Protein AF-A0A844FJ93-F1 (afdb_monomer_lite)

Sequence (222 aa):
MNTDFDFGKSFADMVFISRASYLARGNAIEDAQGFVRETSAGKNRKNFILKNMKLKNPLIQKNLITFSRINLTISVYIFVIFIAVIVLYKFELFEFVKTIKELGIGAPIVALHQALFINNIIDLMANQKNLLVEKSKEGLYLPYKKHEINKSFMVLGVPILLIATLMVGILFQKPIWIIGIGLLFYSIILLISLSFEKKKDSDFFRTIIYFAIFGVSYLLIK

pLDDT: mean 73.06, std 17.19, range [37.72, 94.0]

Radius of gyration: 25.19 Å; chains: 1; bounding box: 71×38×82 Å

Structure (mmCIF, N/CA/C/O backbone):
data_AF-A0A844FJ93-F1
#
_entry.id   AF-A0A844FJ93-F1
#
loop_
_atom_site.group_PDB
_atom_site.id
_atom_site.type_symbol
_atom_site.label_atom_id
_atom_site.label_alt_id
_atom_site.label_comp_id
_atom_site.label_asym_id
_atom_site.label_entity_id
_atom_site.label_seq_id
_atom_site.pdbx_PDB_ins_code
_atom_site.Cartn_x
_atom_site.Cartn_y
_atom_site.Cartn_z
_atom_site.occupancy
_atom_site.B_iso_or_equiv
_atom_site.auth_seq_id
_atom_site.auth_comp_id
_atom_site.auth_asym_id
_atom_site.auth_atom_id
_atom_site.pdbx_PDB_model_num
ATOM 1 N N . MET A 1 1 ? 50.646 -8.165 -57.159 1.00 40.94 1 MET A N 1
ATOM 2 C CA . MET A 1 1 ? 49.863 -8.133 -55.905 1.00 40.94 1 MET A CA 1
ATOM 3 C C . MET A 1 1 ? 49.026 -9.394 -55.879 1.00 40.94 1 MET A C 1
ATOM 5 O O . MET A 1 1 ? 48.107 -9.496 -56.677 1.00 40.94 1 MET A O 1
ATOM 9 N N . ASN A 1 2 ? 49.416 -10.379 -55.068 1.00 39.38 2 ASN A N 1
ATOM 10 C CA . ASN A 1 2 ? 48.673 -11.628 -54.922 1.00 39.38 2 ASN A CA 1
ATOM 11 C C . ASN A 1 2 ? 47.623 -11.407 -53.830 1.00 39.38 2 ASN A C 1
ATOM 13 O O . ASN A 1 2 ? 47.971 -11.238 -52.664 1.00 39.38 2 ASN A O 1
ATOM 17 N N . THR A 1 3 ? 46.353 -11.307 -54.207 1.00 51.78 3 THR A N 1
ATOM 18 C CA . THR A 1 3 ? 45.233 -11.365 -53.264 1.00 51.78 3 THR A CA 1
ATOM 19 C C . THR A 1 3 ? 44.895 -12.831 -53.043 1.00 51.78 3 THR A C 1
ATOM 21 O O . THR A 1 3 ? 44.046 -13.378 -53.744 1.00 51.78 3 THR A O 1
ATOM 24 N N . ASP A 1 4 ? 45.587 -13.468 -52.099 1.00 53.66 4 ASP A N 1
ATOM 25 C CA . ASP A 1 4 ? 45.216 -14.797 -51.613 1.00 53.66 4 ASP A CA 1
ATOM 26 C C . ASP A 1 4 ? 43.899 -14.670 -50.841 1.00 53.66 4 ASP A C 1
ATOM 28 O O . ASP A 1 4 ? 43.850 -14.231 -49.690 1.00 53.66 4 ASP A O 1
ATOM 32 N N . PHE A 1 5 ? 42.798 -14.971 -51.527 1.00 53.22 5 PHE A N 1
ATOM 33 C CA . PHE A 1 5 ? 41.467 -14.970 -50.940 1.00 53.22 5 PHE A CA 1
ATOM 34 C C . PHE A 1 5 ? 41.245 -16.301 -50.221 1.00 53.22 5 PHE A C 1
ATOM 36 O O . PHE A 1 5 ? 41.095 -17.349 -50.849 1.00 53.22 5 PHE A O 1
ATOM 43 N N . ASP A 1 6 ? 41.241 -16.263 -48.891 1.00 61.03 6 ASP A N 1
ATOM 44 C CA . ASP A 1 6 ? 40.995 -17.442 -48.063 1.00 61.03 6 ASP A CA 1
ATOM 45 C C . ASP A 1 6 ? 39.496 -17.785 -48.059 1.00 61.03 6 ASP A C 1
ATOM 47 O O . ASP A 1 6 ? 38.695 -17.278 -47.264 1.00 61.03 6 ASP A O 1
ATOM 51 N N . PHE A 1 7 ? 39.113 -18.659 -48.992 1.00 59.41 7 PHE A N 1
ATOM 52 C CA . PHE A 1 7 ? 37.751 -19.169 -49.135 1.00 59.41 7 PHE A CA 1
ATOM 53 C C . PHE A 1 7 ? 37.249 -19.894 -47.881 1.00 59.41 7 PHE A C 1
ATOM 55 O O . PHE A 1 7 ? 36.052 -19.845 -47.598 1.00 59.41 7 PHE A O 1
ATOM 62 N N . GLY A 1 8 ? 38.137 -20.528 -47.106 1.00 64.50 8 GLY A N 1
ATOM 63 C CA . GLY A 1 8 ? 37.763 -21.218 -45.872 1.00 64.50 8 GLY A CA 1
ATOM 64 C C . GLY A 1 8 ? 37.309 -20.231 -44.802 1.00 64.50 8 GLY A C 1
ATOM 65 O O . GLY A 1 8 ? 36.251 -20.406 -44.192 1.00 64.50 8 GLY A O 1
ATOM 66 N N . LYS A 1 9 ? 38.061 -19.138 -44.642 1.00 59.19 9 LYS A N 1
ATOM 67 C CA . LYS A 1 9 ? 37.712 -18.049 -43.725 1.00 59.19 9 LYS A CA 1
ATOM 68 C C . LYS A 1 9 ? 36.433 -17.324 -44.155 1.00 59.19 9 LYS A C 1
ATOM 70 O O . LYS A 1 9 ? 35.540 -17.119 -43.338 1.00 59.19 9 LYS A O 1
ATOM 75 N N . SER A 1 10 ? 36.296 -17.021 -45.448 1.00 55.34 10 SER A N 1
ATOM 76 C CA . SER A 1 10 ? 35.101 -16.357 -45.989 1.00 55.34 10 SER A CA 1
ATOM 77 C C . SER A 1 10 ? 33.827 -17.200 -45.828 1.00 55.34 10 SER A C 1
ATOM 79 O O . SER A 1 10 ? 32.767 -16.670 -45.487 1.00 55.34 10 SER A O 1
ATOM 81 N N . PHE A 1 11 ? 33.922 -18.521 -46.008 1.00 58.53 11 PHE A N 1
ATOM 82 C CA . PHE A 1 11 ? 32.793 -19.430 -45.814 1.00 58.53 11 PHE A CA 1
ATOM 83 C C . PHE A 1 11 ? 32.396 -19.554 -44.336 1.00 58.53 11 PHE A C 1
ATOM 85 O O . PHE A 1 11 ? 31.208 -19.514 -44.013 1.00 58.53 11 PHE A O 1
ATOM 92 N N . ALA A 1 12 ? 33.371 -19.644 -43.427 1.00 56.78 12 ALA A N 1
ATOM 93 C CA . ALA A 1 12 ? 33.112 -19.682 -41.988 1.00 56.78 12 ALA A CA 1
ATOM 94 C C . ALA A 1 12 ? 32.410 -18.404 -41.495 1.00 56.78 12 ALA A C 1
ATOM 96 O O . ALA A 1 12 ? 31.419 -18.492 -40.764 1.00 56.78 12 ALA A O 1
ATOM 97 N N . ASP A 1 13 ? 32.854 -17.233 -41.961 1.00 54.12 13 ASP A N 1
ATOM 98 C CA . ASP A 1 13 ? 32.238 -15.945 -41.633 1.00 54.12 13 ASP A CA 1
ATOM 99 C C . ASP A 1 13 ? 30.807 -15.846 -42.187 1.00 54.12 13 ASP A C 1
ATOM 101 O O . ASP A 1 13 ? 29.890 -15.410 -41.487 1.00 54.12 13 ASP A O 1
ATOM 105 N N . MET A 1 14 ? 30.566 -16.332 -43.409 1.00 57.00 14 MET A N 1
ATOM 106 C CA . MET A 1 14 ? 29.226 -16.365 -44.003 1.00 57.00 14 MET A CA 1
ATOM 107 C C . MET A 1 14 ? 28.270 -17.288 -43.228 1.00 57.00 14 MET A C 1
ATOM 109 O O . MET A 1 14 ? 27.118 -16.923 -42.978 1.00 57.00 14 MET A O 1
ATOM 113 N N . VAL A 1 15 ? 28.737 -18.465 -42.800 1.00 57.78 15 VAL A N 1
ATOM 114 C CA . VAL A 1 15 ? 27.952 -19.406 -41.983 1.00 57.78 15 VAL A CA 1
ATOM 115 C C . VAL A 1 15 ? 27.668 -18.827 -40.597 1.00 57.78 15 VAL A C 1
ATOM 117 O O . VAL A 1 15 ? 26.552 -18.977 -40.089 1.00 57.78 15 VAL A O 1
ATOM 120 N N . PHE A 1 16 ? 28.633 -18.127 -39.997 1.00 55.09 16 PHE A N 1
ATOM 121 C CA . PHE A 1 16 ? 28.449 -17.443 -38.721 1.00 55.09 16 PHE A CA 1
ATOM 122 C C . PHE A 1 16 ? 27.406 -16.322 -38.826 1.00 55.09 16 PHE A C 1
ATOM 124 O O . PHE A 1 16 ? 26.463 -16.293 -38.036 1.00 55.09 16 PHE A O 1
ATOM 131 N N . ILE A 1 17 ? 27.505 -15.459 -39.843 1.00 53.22 17 ILE A N 1
ATOM 132 C CA . ILE A 1 17 ? 26.538 -14.381 -40.105 1.00 53.22 17 ILE A CA 1
ATOM 133 C C . ILE A 1 17 ? 25.143 -14.954 -40.383 1.00 53.22 17 ILE A C 1
ATOM 135 O O . ILE A 1 17 ? 24.147 -14.430 -39.880 1.00 53.22 17 ILE A O 1
ATOM 139 N N . SER A 1 18 ? 25.055 -16.050 -41.139 1.00 48.00 18 SER A N 1
ATOM 140 C CA . SER A 1 18 ? 23.799 -16.752 -41.421 1.00 48.00 18 SER A CA 1
ATOM 141 C C . SER A 1 18 ? 23.159 -17.314 -40.147 1.00 48.00 18 SER A C 1
ATOM 143 O O . SER A 1 18 ? 21.985 -17.050 -39.885 1.00 48.00 18 SER A O 1
ATOM 145 N N . ARG A 1 19 ? 23.931 -18.000 -39.291 1.00 48.91 19 ARG A N 1
ATOM 146 C CA . ARG A 1 19 ? 23.446 -18.505 -37.993 1.00 48.91 19 ARG A CA 1
ATOM 147 C C . ARG A 1 19 ? 23.050 -17.381 -37.043 1.00 48.91 19 ARG A C 1
ATOM 149 O O . ARG A 1 19 ? 21.991 -17.472 -36.431 1.00 48.91 19 ARG A O 1
ATOM 156 N N . ALA A 1 20 ? 23.844 -16.318 -36.949 1.00 48.12 20 ALA A N 1
ATOM 157 C CA . ALA 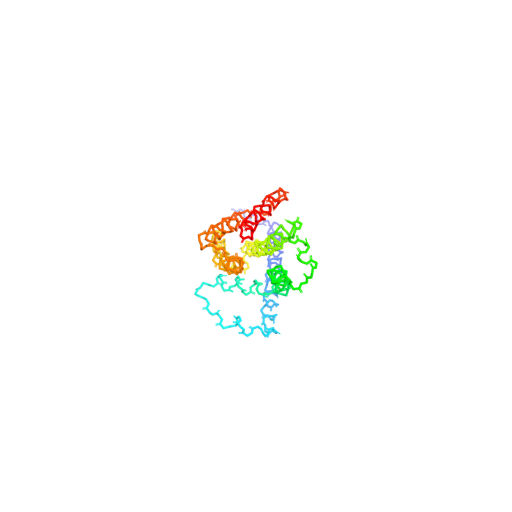A 1 20 ? 23.529 -15.152 -36.130 1.00 48.12 20 ALA A CA 1
ATOM 158 C C . ALA A 1 20 ? 22.244 -14.461 -36.615 1.00 48.12 20 ALA A C 1
ATOM 160 O O . ALA A 1 20 ? 21.390 -14.112 -35.807 1.00 48.12 20 ALA A O 1
ATOM 161 N N . SER A 1 21 ? 22.054 -14.349 -37.933 1.00 48.25 21 SER A N 1
ATOM 162 C CA . SER A 1 21 ? 20.836 -13.797 -38.540 1.00 48.25 21 SER A CA 1
ATOM 163 C C . SER A 1 21 ? 19.619 -14.702 -38.342 1.00 48.25 21 SER A C 1
ATOM 165 O O . SER A 1 21 ? 18.511 -1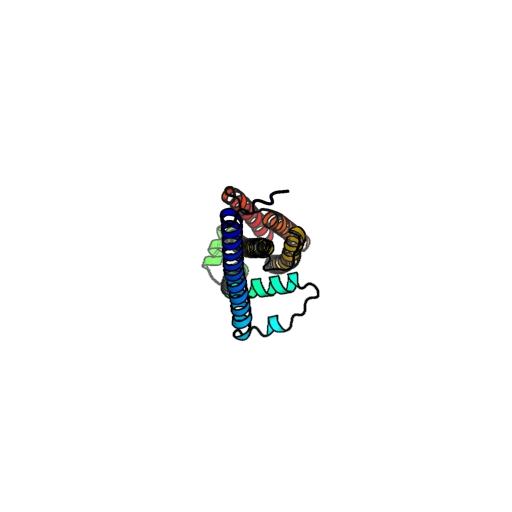4.206 -38.156 1.00 48.25 21 SER A O 1
ATOM 167 N N . TYR A 1 22 ? 19.804 -16.023 -38.377 1.00 51.56 22 TYR A N 1
ATOM 168 C CA . TYR A 1 22 ? 18.745 -17.006 -38.148 1.00 51.56 22 TYR A CA 1
ATOM 169 C C . TYR A 1 22 ? 18.308 -17.039 -36.678 1.00 51.56 22 TYR A C 1
ATOM 171 O O . TYR A 1 22 ? 17.113 -17.045 -36.401 1.00 51.56 22 TYR A O 1
ATOM 179 N N . LEU A 1 23 ? 19.255 -16.968 -35.737 1.00 47.06 23 LEU A N 1
ATOM 180 C CA . LEU A 1 23 ? 18.989 -16.834 -34.300 1.00 47.06 23 LEU A CA 1
ATOM 181 C C . LEU A 1 23 ? 18.346 -15.480 -33.962 1.00 47.06 23 LEU A C 1
ATOM 183 O O . LEU A 1 23 ? 17.376 -15.433 -33.211 1.00 47.06 23 LEU A O 1
ATOM 187 N N . ALA A 1 24 ? 18.812 -14.388 -34.577 1.00 51.66 24 ALA A N 1
ATOM 188 C CA . ALA A 1 24 ? 18.203 -13.067 -34.427 1.00 51.66 24 ALA A CA 1
ATOM 189 C C . ALA A 1 24 ? 16.776 -13.016 -34.998 1.00 51.66 24 ALA A C 1
ATOM 191 O O . ALA A 1 24 ? 15.907 -12.378 -34.412 1.00 51.66 24 ALA A O 1
ATOM 192 N N . ARG A 1 25 ? 16.504 -13.720 -36.109 1.00 51.69 25 ARG A N 1
ATOM 193 C CA . ARG A 1 25 ? 15.142 -13.894 -36.642 1.00 51.69 25 ARG A CA 1
ATOM 194 C C . ARG A 1 25 ? 14.291 -14.800 -35.762 1.00 51.69 25 ARG A C 1
ATOM 196 O O . ARG A 1 25 ? 13.120 -14.498 -35.614 1.00 51.69 25 ARG A O 1
ATOM 203 N N . GLY A 1 26 ? 14.846 -15.863 -35.182 1.00 52.38 26 GLY A N 1
ATOM 204 C CA . GLY A 1 26 ? 14.150 -16.725 -34.222 1.00 52.38 26 GLY A CA 1
ATOM 205 C C . GLY A 1 26 ? 13.639 -15.926 -33.026 1.00 52.38 26 GLY A C 1
ATOM 206 O O . GLY A 1 26 ? 12.440 -15.933 -32.770 1.00 52.38 26 GLY A O 1
ATOM 207 N N . ASN A 1 27 ? 14.515 -15.129 -32.407 1.00 50.53 27 ASN A N 1
ATOM 208 C CA . ASN A 1 27 ? 14.153 -14.248 -31.295 1.00 50.53 27 ASN A CA 1
ATOM 209 C C . ASN A 1 27 ? 13.193 -13.134 -31.734 1.00 50.53 27 ASN A C 1
ATOM 211 O O . ASN A 1 27 ? 12.186 -12.909 -31.081 1.00 50.53 27 ASN A O 1
ATOM 215 N N . ALA A 1 28 ? 13.421 -12.488 -32.884 1.00 51.22 28 ALA A N 1
ATOM 216 C CA . ALA A 1 28 ? 12.519 -11.447 -33.385 1.00 51.22 28 ALA A CA 1
ATOM 217 C C . ALA A 1 28 ? 11.133 -11.990 -33.786 1.00 51.22 28 ALA A C 1
ATOM 219 O O . ALA A 1 28 ? 10.137 -11.277 -33.682 1.00 51.22 28 ALA A O 1
ATOM 220 N N . ILE A 1 29 ? 11.049 -13.242 -34.250 1.00 50.47 29 ILE A N 1
ATOM 221 C CA . ILE A 1 29 ? 9.791 -13.928 -34.563 1.00 50.47 29 ILE A CA 1
ATOM 222 C C . ILE A 1 29 ? 9.115 -14.406 -33.278 1.00 50.47 29 ILE A C 1
ATOM 224 O O . ILE A 1 29 ? 7.900 -14.279 -33.191 1.00 50.47 29 ILE A O 1
ATOM 228 N N . GLU A 1 30 ? 9.845 -14.900 -32.277 1.00 50.12 30 GLU A N 1
ATOM 229 C CA . GLU A 1 30 ? 9.292 -15.209 -30.950 1.00 50.12 30 GLU A CA 1
ATOM 230 C C . GLU A 1 30 ? 8.782 -13.953 -30.241 1.00 50.12 30 GLU A C 1
ATOM 232 O O . GLU A 1 30 ? 7.673 -13.971 -29.711 1.00 50.12 30 GLU A O 1
ATOM 237 N N . ASP A 1 31 ? 9.506 -12.839 -30.326 1.00 42.38 31 ASP A N 1
ATOM 238 C CA . ASP A 1 31 ? 9.103 -11.538 -29.794 1.00 42.38 31 ASP A CA 1
ATOM 239 C C . ASP A 1 31 ? 7.906 -10.966 -30.561 1.00 42.38 31 ASP A C 1
ATOM 241 O O . ASP A 1 31 ? 6.950 -10.477 -29.956 1.00 42.38 31 ASP A O 1
ATOM 245 N N . ALA A 1 32 ? 7.883 -11.085 -31.894 1.00 41.38 32 ALA A N 1
ATOM 246 C CA . ALA A 1 32 ? 6.736 -10.691 -32.710 1.00 41.38 32 ALA A CA 1
ATOM 247 C C . ALA A 1 32 ? 5.519 -11.597 -32.464 1.00 41.38 32 ALA A C 1
ATOM 249 O O . ALA A 1 32 ? 4.392 -11.109 -32.404 1.00 41.38 32 ALA A O 1
ATOM 250 N N . GLN A 1 33 ? 5.713 -12.902 -32.270 1.00 42.09 33 GLN A N 1
ATOM 251 C CA . GLN A 1 33 ? 4.653 -13.834 -31.887 1.00 42.09 33 GLN A CA 1
ATOM 252 C C . GLN A 1 33 ? 4.179 -13.576 -30.457 1.00 42.09 33 GLN A C 1
ATOM 254 O O . GLN A 1 33 ? 2.979 -13.658 -30.203 1.00 42.09 33 GLN A O 1
ATOM 259 N N . GLY A 1 34 ? 5.072 -13.203 -29.541 1.00 40.97 34 GLY A N 1
ATOM 260 C CA . GLY A 1 34 ? 4.764 -12.735 -28.193 1.00 40.97 34 GLY A CA 1
ATOM 261 C C . GLY A 1 34 ? 3.928 -11.459 -28.227 1.00 40.97 34 GLY A C 1
ATOM 262 O O . GLY A 1 34 ? 2.883 -11.390 -27.584 1.00 40.97 34 GLY A O 1
ATOM 263 N N . PHE A 1 35 ? 4.297 -10.502 -29.078 1.00 37.72 35 PHE A N 1
ATOM 264 C CA . PHE A 1 35 ? 3.555 -9.265 -29.303 1.00 37.72 35 PHE A CA 1
ATOM 265 C C . PHE A 1 35 ? 2.184 -9.530 -29.938 1.00 37.72 35 PHE A C 1
ATOM 267 O O . PHE A 1 35 ? 1.171 -9.016 -29.466 1.00 37.72 35 PHE A O 1
ATOM 274 N N . VAL A 1 36 ? 2.094 -10.388 -30.957 1.00 41.88 36 VAL A N 1
ATOM 275 C CA . VAL A 1 36 ? 0.822 -10.783 -31.588 1.00 41.88 36 VAL A CA 1
ATOM 276 C C . VAL A 1 36 ? -0.055 -11.575 -30.616 1.00 41.88 36 VAL A C 1
ATOM 278 O O . VAL A 1 36 ? -1.268 -11.357 -30.598 1.00 41.88 36 VAL A O 1
ATOM 281 N N . ARG A 1 37 ? 0.518 -12.424 -29.752 1.00 43.97 37 ARG A N 1
ATOM 282 C CA . ARG A 1 37 ? -0.193 -13.126 -28.667 1.00 43.97 37 ARG A CA 1
ATOM 283 C C . ARG A 1 37 ? -0.682 -12.157 -27.589 1.00 43.97 37 ARG A C 1
ATOM 285 O O . ARG A 1 37 ? -1.847 -12.246 -27.212 1.00 43.97 37 ARG A O 1
ATOM 292 N N . GLU A 1 38 ? 0.127 -11.189 -27.152 1.00 42.09 38 GLU A N 1
ATOM 293 C CA . GLU A 1 38 ? -0.278 -10.138 -26.201 1.00 42.09 38 GLU A CA 1
ATOM 294 C C . GLU A 1 38 ? -1.373 -9.225 -26.789 1.00 42.09 38 GLU A C 1
ATOM 296 O O . GLU A 1 38 ? -2.328 -8.857 -26.095 1.00 42.09 38 GLU A O 1
ATOM 301 N N . THR A 1 39 ? -1.286 -8.898 -28.082 1.00 40.41 39 THR A N 1
ATOM 302 C CA . THR A 1 39 ? -2.263 -8.047 -28.784 1.00 40.41 39 THR A CA 1
ATOM 303 C C . THR A 1 39 ? -3.564 -8.806 -29.079 1.00 40.41 39 THR A C 1
ATOM 305 O O . THR A 1 39 ? -4.656 -8.249 -28.943 1.00 40.41 39 THR A O 1
ATOM 308 N N . SER A 1 40 ? -3.479 -10.100 -29.401 1.00 38.91 40 SER A N 1
ATOM 309 C CA . SER A 1 40 ? -4.638 -10.980 -29.624 1.00 38.91 40 SER A CA 1
ATOM 310 C C . SER A 1 40 ? -5.339 -11.359 -28.317 1.00 38.91 40 SER A C 1
ATOM 312 O O . SER A 1 40 ? -6.569 -11.358 -28.262 1.00 38.91 40 SER A O 1
ATOM 314 N N . ALA A 1 41 ? -4.596 -11.554 -27.222 1.00 38.72 41 ALA A N 1
ATOM 315 C CA . ALA A 1 41 ? -5.158 -11.680 -25.874 1.00 38.72 41 ALA A CA 1
ATOM 316 C C . ALA A 1 41 ? -5.895 -10.399 -25.426 1.00 38.72 41 ALA A C 1
ATOM 318 O O . ALA A 1 41 ? -6.835 -10.464 -24.631 1.00 38.72 41 ALA A O 1
ATOM 319 N N . GLY A 1 42 ? -5.526 -9.238 -25.982 1.00 42.50 42 GLY A N 1
ATOM 320 C CA . GLY A 1 42 ? -6.221 -7.963 -25.788 1.00 42.50 42 GLY A CA 1
ATOM 321 C C . GLY A 1 42 ? -7.592 -7.860 -26.473 1.00 42.50 42 GLY A C 1
ATOM 322 O O . GLY A 1 42 ? -8.430 -7.085 -26.013 1.00 42.50 42 GLY A O 1
ATOM 323 N N . LYS A 1 43 ? -7.868 -8.644 -27.526 1.00 44.16 43 LYS A N 1
ATOM 324 C CA . LYS A 1 43 ? -9.168 -8.620 -28.229 1.00 44.16 43 LYS A CA 1
ATOM 325 C C . LYS A 1 43 ? -10.283 -9.357 -27.480 1.00 44.16 43 LYS A C 1
ATOM 327 O O . LYS A 1 43 ? -11.449 -9.060 -27.718 1.00 44.16 43 LYS A O 1
ATOM 332 N N . ASN A 1 44 ? -9.945 -10.262 -26.557 1.00 40.56 44 ASN A N 1
ATOM 333 C CA . ASN A 1 44 ? -10.908 -11.216 -25.994 1.00 40.56 44 ASN A CA 1
ATOM 334 C C . ASN A 1 44 ? -11.381 -10.920 -24.553 1.00 40.56 44 ASN A C 1
ATOM 336 O O . ASN A 1 44 ? -12.165 -11.688 -24.004 1.00 40.56 44 ASN A O 1
ATOM 340 N N . ARG A 1 45 ? -10.940 -9.826 -23.904 1.00 46.94 45 ARG A N 1
ATOM 341 C CA . ARG A 1 45 ? -11.334 -9.515 -22.511 1.00 46.94 45 ARG A CA 1
ATOM 342 C C . ARG A 1 45 ? -11.959 -8.125 -22.372 1.00 46.94 45 ARG A C 1
ATOM 344 O O . ARG A 1 45 ? -11.289 -7.097 -22.439 1.00 46.94 45 ARG A O 1
ATOM 351 N N . LYS A 1 46 ? -13.280 -8.131 -22.171 1.00 42.00 46 LYS A N 1
ATOM 352 C CA . LYS A 1 46 ? -14.211 -6.995 -22.056 1.00 42.00 46 LYS A CA 1
ATOM 353 C C . LYS A 1 46 ? -13.998 -6.121 -20.796 1.00 42.00 46 LYS A C 1
ATOM 355 O O . LYS A 1 46 ? -14.937 -5.925 -20.036 1.00 42.00 46 LYS A O 1
ATOM 360 N N . ASN A 1 47 ? -12.821 -5.534 -20.563 1.00 47.22 47 ASN A N 1
ATOM 361 C CA . ASN A 1 47 ? -12.710 -4.442 -19.576 1.00 47.22 47 ASN A CA 1
ATOM 362 C C . ASN A 1 47 ? -13.084 -3.103 -20.232 1.00 47.22 47 ASN A C 1
ATOM 364 O O . ASN A 1 47 ? -12.228 -2.353 -20.700 1.00 47.22 47 ASN A O 1
ATOM 368 N N . PHE A 1 48 ? -14.390 -2.818 -20.275 1.00 45.94 48 PHE A N 1
ATOM 369 C CA . PHE A 1 48 ? -14.973 -1.617 -20.893 1.00 45.94 48 PHE A CA 1
ATOM 370 C C . PHE A 1 48 ? -14.418 -0.307 -20.297 1.00 45.94 48 PHE A C 1
ATOM 372 O O . PHE A 1 48 ? -14.189 0.656 -21.023 1.00 45.94 48 PHE A O 1
ATOM 379 N N . ILE A 1 49 ? -14.110 -0.301 -18.995 1.00 50.00 49 ILE A N 1
ATOM 380 C CA . ILE A 1 49 ? -13.648 0.883 -18.251 1.00 50.00 49 ILE A CA 1
ATOM 381 C C . ILE A 1 49 ? -12.243 1.336 -18.694 1.00 50.00 49 ILE A C 1
ATOM 383 O O . ILE A 1 49 ? -11.996 2.527 -18.863 1.00 50.00 49 ILE A O 1
ATOM 387 N N . LEU A 1 50 ? -11.320 0.400 -18.946 1.00 48.84 50 LEU A N 1
ATOM 388 C CA . LEU A 1 50 ? -9.938 0.728 -19.331 1.00 48.84 50 LEU A CA 1
ATOM 389 C C . LEU A 1 50 ? -9.773 1.052 -20.817 1.00 48.84 50 LEU A C 1
ATOM 391 O O . LEU A 1 50 ? -8.821 1.738 -21.184 1.00 48.84 50 LEU A O 1
ATOM 395 N N . LYS A 1 51 ? -10.692 0.592 -21.675 1.00 48.22 51 LYS A N 1
ATOM 396 C CA . LYS A 1 51 ? -10.633 0.842 -23.124 1.00 48.22 51 LYS A CA 1
ATOM 397 C C . LYS A 1 51 ? -10.825 2.328 -23.472 1.00 48.22 51 LYS A C 1
ATOM 399 O O . LYS A 1 51 ? -10.340 2.770 -24.510 1.00 48.22 51 LYS A O 1
ATOM 404 N N . ASN A 1 52 ? -11.468 3.095 -22.586 1.00 48.66 52 ASN A N 1
ATOM 405 C CA . ASN A 1 52 ? -11.843 4.493 -22.826 1.00 48.66 52 ASN A CA 1
ATOM 406 C C . ASN A 1 52 ? -10.948 5.527 -22.114 1.00 48.66 52 ASN A C 1
ATOM 408 O O . ASN A 1 52 ? -11.054 6.717 -22.406 1.00 48.66 52 ASN A O 1
ATOM 412 N N . MET A 1 53 ? -10.042 5.119 -21.217 1.00 52.34 53 MET A N 1
ATOM 413 C CA . MET A 1 53 ? -9.124 6.058 -20.558 1.00 52.34 53 MET A CA 1
ATOM 414 C C . MET A 1 53 ? -7.955 6.414 -21.486 1.00 52.34 53 MET A C 1
ATOM 416 O O . MET A 1 53 ? -6.957 5.695 -21.546 1.00 52.34 53 MET A O 1
ATOM 420 N N . LYS A 1 54 ? -8.061 7.536 -22.207 1.00 54.47 54 LYS A N 1
ATOM 421 C CA . LYS A 1 54 ? -6.939 8.151 -22.937 1.00 54.47 54 LYS A CA 1
ATOM 422 C C . LYS A 1 54 ? -6.167 9.081 -21.998 1.00 54.47 54 LYS A C 1
ATOM 424 O O . LYS A 1 54 ? -6.522 10.245 -21.838 1.00 54.47 54 LYS A O 1
ATOM 429 N N . LEU A 1 55 ? -5.119 8.569 -21.358 1.00 56.75 55 LEU A N 1
ATOM 430 C CA . LEU A 1 55 ? -4.203 9.400 -20.572 1.00 56.75 55 LEU A CA 1
ATOM 431 C C . LEU A 1 55 ? -3.175 10.061 -21.498 1.00 56.75 55 LEU A C 1
ATOM 433 O O . LEU A 1 55 ? -2.657 9.417 -22.405 1.00 56.75 55 LEU A O 1
ATOM 437 N N . LYS A 1 56 ? -2.838 11.335 -21.240 1.00 58.38 56 LYS A N 1
ATOM 438 C CA . LYS A 1 56 ? -1.817 12.074 -22.014 1.00 58.38 56 LYS A CA 1
ATOM 439 C C . LYS A 1 56 ? -0.436 11.408 -21.973 1.00 58.38 56 LYS A C 1
ATOM 441 O O . LYS A 1 56 ? 0.347 11.592 -22.896 1.00 58.38 56 LYS A O 1
ATOM 446 N N . ASN A 1 57 ? -0.130 10.660 -20.910 1.00 61.81 57 ASN A N 1
ATOM 447 C CA . ASN A 1 57 ? 1.128 9.935 -20.787 1.00 61.81 57 ASN A CA 1
ATOM 448 C C . ASN A 1 57 ? 0.922 8.445 -21.140 1.00 61.81 57 ASN A C 1
ATOM 450 O O . ASN A 1 57 ? 0.290 7.723 -20.356 1.00 61.81 57 ASN A O 1
ATOM 454 N N . PRO A 1 58 ? 1.470 7.967 -22.274 1.00 63.50 58 PRO A N 1
ATOM 455 C CA . PRO A 1 58 ? 1.295 6.587 -22.726 1.00 63.50 58 PRO A CA 1
ATOM 456 C C . PRO A 1 58 ? 1.916 5.567 -21.764 1.00 63.50 58 PRO A C 1
ATOM 458 O O . PRO A 1 58 ? 1.426 4.442 -21.665 1.00 63.50 58 PRO A O 1
ATOM 461 N N . LEU A 1 59 ? 2.940 5.956 -20.997 1.00 64.25 59 LEU A N 1
ATOM 462 C CA . LEU A 1 59 ? 3.558 5.0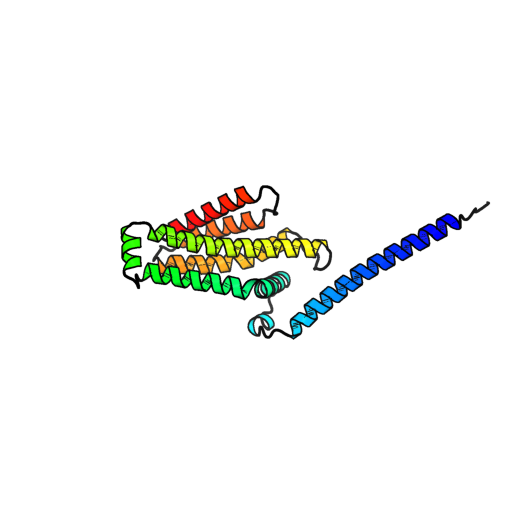90 -19.998 1.00 64.25 59 LEU A CA 1
ATOM 463 C C . LEU A 1 59 ? 2.628 4.874 -18.798 1.00 64.25 59 LEU A C 1
ATOM 465 O O . LEU A 1 59 ? 2.430 3.741 -18.373 1.00 64.25 59 LEU A O 1
ATOM 469 N N . ILE A 1 60 ? 1.961 5.930 -18.320 1.00 62.44 60 ILE A N 1
ATOM 470 C CA . ILE A 1 60 ? 0.958 5.818 -17.246 1.00 62.44 60 ILE A CA 1
ATOM 471 C C . ILE A 1 60 ? -0.221 4.956 -17.714 1.00 62.44 60 ILE A C 1
ATOM 473 O O . ILE A 1 60 ? -0.675 4.083 -16.978 1.00 62.44 60 ILE A O 1
ATOM 477 N N . GLN A 1 61 ? -0.687 5.153 -18.952 1.00 61.69 61 GLN A N 1
ATOM 478 C CA . GLN A 1 61 ? -1.768 4.353 -19.531 1.00 61.69 61 GLN A CA 1
ATOM 479 C C . GLN A 1 61 ? -1.398 2.867 -19.611 1.00 61.69 61 GLN A C 1
ATOM 481 O O . GLN A 1 61 ? -2.177 2.005 -19.203 1.00 61.69 61 GLN A O 1
ATOM 486 N N . LYS A 1 62 ? -0.188 2.555 -20.090 1.00 65.12 62 LYS A N 1
ATOM 487 C CA . LYS A 1 62 ? 0.308 1.178 -20.186 1.00 65.12 62 LYS A CA 1
ATOM 488 C C . LYS A 1 62 ? 0.491 0.548 -18.805 1.00 65.12 62 LYS A C 1
ATOM 490 O O . LYS A 1 62 ? 0.116 -0.610 -18.619 1.00 65.12 62 LYS A O 1
ATOM 495 N N . ASN A 1 63 ? 0.971 1.313 -17.828 1.00 66.50 63 ASN A N 1
ATOM 496 C CA . ASN A 1 63 ? 1.130 0.859 -16.448 1.00 66.50 63 ASN A CA 1
ATOM 497 C C . ASN A 1 63 ? -0.226 0.549 -15.807 1.00 66.50 63 ASN A C 1
ATOM 499 O O . ASN A 1 63 ? -0.379 -0.511 -15.212 1.00 66.50 63 ASN A O 1
ATOM 503 N N . LEU A 1 64 ? -1.233 1.404 -16.009 1.00 64.31 64 LEU A N 1
ATOM 504 C CA . LEU A 1 64 ? -2.601 1.190 -15.529 1.00 64.31 64 LEU A CA 1
ATOM 505 C C . LEU A 1 64 ? -3.230 -0.080 -16.130 1.00 64.31 64 LEU A C 1
ATOM 507 O O . LEU A 1 64 ? -3.833 -0.887 -15.422 1.00 64.31 64 LEU A O 1
ATOM 511 N N . ILE A 1 65 ? -3.054 -0.286 -17.439 1.00 64.44 65 ILE A N 1
ATOM 512 C CA . ILE A 1 65 ? -3.561 -1.470 -18.142 1.00 64.44 65 ILE A CA 1
ATOM 513 C C . ILE A 1 65 ? -2.861 -2.739 -17.654 1.00 64.44 65 ILE A C 1
ATOM 515 O O . ILE A 1 65 ? -3.524 -3.742 -17.398 1.00 64.44 65 ILE A O 1
ATOM 519 N N . THR A 1 66 ? -1.540 -2.703 -17.498 1.00 62.03 66 THR A N 1
ATOM 520 C CA . THR A 1 66 ? -0.762 -3.853 -17.014 1.00 62.03 66 THR A CA 1
ATOM 521 C C . THR A 1 66 ? -1.118 -4.183 -15.561 1.00 62.03 66 THR A C 1
ATOM 523 O O . THR A 1 66 ? -1.365 -5.344 -15.236 1.00 62.03 66 THR A O 1
ATOM 526 N N . PHE A 1 67 ? -1.274 -3.160 -14.716 1.00 62.97 67 PHE A N 1
ATOM 527 C CA . PHE A 1 67 ? -1.719 -3.290 -13.328 1.00 62.97 67 PHE A CA 1
ATOM 528 C C . PHE A 1 67 ? -3.098 -3.956 -13.229 1.00 62.97 67 PHE A C 1
ATOM 530 O O . PHE A 1 67 ? -3.279 -4.907 -12.471 1.00 62.97 67 PHE A O 1
ATOM 537 N N . SER A 1 68 ? -4.054 -3.531 -14.062 1.00 60.53 68 SER A N 1
ATOM 538 C CA . SER A 1 68 ? -5.385 -4.143 -14.120 1.00 60.53 68 SER A CA 1
ATOM 539 C C . SER A 1 68 ? -5.377 -5.586 -14.645 1.00 60.53 68 SER A C 1
ATOM 541 O O . SER A 1 68 ? -6.288 -6.343 -14.320 1.00 60.53 68 SER A O 1
ATOM 543 N N . ARG A 1 69 ? -4.394 -5.989 -15.459 1.00 56.56 69 ARG A N 1
ATOM 544 C CA . ARG A 1 69 ? -4.368 -7.326 -16.077 1.00 56.56 69 ARG A CA 1
ATOM 545 C C . ARG A 1 69 ? -3.860 -8.429 -15.154 1.00 56.56 69 ARG A C 1
ATOM 547 O O . ARG A 1 69 ? -4.339 -9.550 -15.282 1.00 56.56 69 ARG A O 1
ATOM 554 N N . ILE A 1 70 ? -2.886 -8.143 -14.290 1.00 55.94 70 ILE A N 1
ATOM 555 C CA . ILE A 1 70 ? -2.100 -9.206 -13.640 1.00 55.94 70 ILE A CA 1
ATOM 556 C C . ILE A 1 70 ? -2.664 -9.599 -12.270 1.00 55.94 70 ILE A C 1
ATOM 558 O O . ILE A 1 70 ? -2.687 -10.783 -11.965 1.00 55.94 70 ILE A O 1
ATOM 562 N N . ASN A 1 71 ? -3.174 -8.654 -11.472 1.00 62.03 71 ASN A N 1
ATOM 563 C CA . ASN A 1 71 ? -3.519 -8.931 -10.067 1.00 62.03 71 ASN A CA 1
ATOM 564 C C . ASN A 1 71 ? -4.862 -8.355 -9.598 1.00 62.03 71 ASN A C 1
ATOM 566 O O . ASN A 1 71 ? -5.112 -8.313 -8.398 1.00 62.03 71 ASN A O 1
ATOM 570 N N . LEU A 1 72 ? -5.755 -7.948 -10.511 1.00 65.25 72 LEU A N 1
ATOM 571 C CA . LEU A 1 72 ? -7.012 -7.285 -10.136 1.00 65.25 72 LEU A CA 1
ATOM 572 C C . LEU A 1 72 ? -7.853 -8.114 -9.157 1.00 65.25 72 LEU A C 1
ATOM 574 O O . LEU A 1 72 ? -8.304 -7.577 -8.155 1.00 65.25 72 LEU A O 1
ATOM 578 N N . THR A 1 73 ? -8.022 -9.416 -9.397 1.00 66.88 73 THR A N 1
ATOM 579 C CA . THR A 1 73 ? -8.838 -10.279 -8.526 1.00 66.88 73 THR A CA 1
ATOM 580 C C . THR A 1 73 ? -8.248 -10.404 -7.122 1.00 66.88 73 THR A C 1
ATOM 582 O O . THR A 1 73 ? -8.970 -10.249 -6.141 1.00 66.88 73 THR A O 1
ATOM 585 N N . ILE A 1 74 ? -6.933 -10.628 -7.014 1.00 69.31 74 ILE A N 1
ATOM 586 C CA . ILE A 1 74 ? -6.236 -10.749 -5.724 1.00 69.31 74 ILE A CA 1
ATOM 587 C C . ILE A 1 74 ? -6.279 -9.409 -4.980 1.00 69.31 74 ILE A C 1
ATOM 589 O O . ILE A 1 74 ? -6.610 -9.368 -3.799 1.00 69.31 74 ILE A O 1
ATOM 593 N N . SER A 1 75 ? -6.021 -8.296 -5.672 1.00 70.50 75 SER A N 1
ATOM 594 C CA . SER A 1 75 ? -6.084 -6.956 -5.083 1.00 70.50 75 SER A CA 1
ATOM 595 C C . SER A 1 75 ? -7.492 -6.583 -4.615 1.00 70.50 75 SER A C 1
ATOM 597 O O . SER A 1 75 ? -7.631 -6.020 -3.533 1.00 70.50 75 SER A O 1
ATOM 599 N N . VAL A 1 76 ? -8.534 -6.925 -5.382 1.00 75.50 76 VAL A N 1
ATOM 600 C CA . VAL A 1 76 ? -9.936 -6.723 -4.978 1.00 75.50 76 VAL A CA 1
ATOM 601 C C . VAL A 1 76 ? -10.270 -7.572 -3.754 1.00 75.50 76 VAL A C 1
ATOM 603 O O . VAL A 1 76 ? -10.881 -7.066 -2.821 1.00 75.50 76 VAL A O 1
ATOM 606 N N . TYR A 1 77 ? -9.830 -8.831 -3.711 1.00 78.75 77 TYR A N 1
ATOM 607 C CA . TYR A 1 77 ? -10.071 -9.713 -2.570 1.00 78.75 77 TYR A CA 1
ATOM 608 C C . TYR A 1 77 ? -9.429 -9.187 -1.276 1.00 78.75 77 TYR A C 1
ATOM 610 O O . TYR A 1 77 ? -10.106 -9.062 -0.256 1.00 78.75 77 TYR A O 1
ATOM 618 N N . ILE A 1 78 ? -8.150 -8.795 -1.331 1.00 79.62 78 ILE A N 1
ATOM 619 C CA . ILE A 1 78 ? -7.444 -8.202 -0.184 1.00 79.62 78 ILE A CA 1
ATOM 620 C C . ILE A 1 78 ? -8.133 -6.897 0.246 1.00 79.62 78 ILE A C 1
ATOM 622 O O . ILE A 1 78 ? -8.293 -6.655 1.441 1.00 79.62 78 ILE A O 1
ATOM 626 N N . PHE A 1 79 ? -8.590 -6.080 -0.709 1.00 83.44 79 PHE A N 1
ATOM 627 C CA . PHE A 1 79 ? -9.330 -4.854 -0.413 1.00 83.44 79 PHE A CA 1
ATOM 628 C C . PHE A 1 79 ? -10.661 -5.130 0.302 1.00 83.44 79 PHE A C 1
ATOM 630 O O . PHE A 1 79 ? -10.953 -4.488 1.304 1.00 83.44 79 PHE A O 1
ATOM 637 N N . VAL A 1 80 ? -11.450 -6.107 -0.152 1.00 86.06 80 VAL A N 1
ATOM 638 C CA . VAL A 1 80 ? -12.731 -6.464 0.485 1.00 86.06 80 VAL A CA 1
ATOM 639 C C . VAL A 1 80 ? -12.522 -6.967 1.915 1.00 86.06 80 VAL A C 1
ATOM 641 O O . VAL A 1 80 ? -13.232 -6.524 2.817 1.00 86.06 80 VAL A O 1
ATOM 644 N N . ILE A 1 81 ? -11.523 -7.829 2.146 1.00 85.94 81 ILE A N 1
ATOM 645 C CA . ILE A 1 81 ? -11.172 -8.286 3.502 1.00 85.94 81 ILE A CA 1
ATOM 646 C C . ILE A 1 81 ? -10.793 -7.099 4.385 1.00 85.94 81 ILE A C 1
ATOM 648 O O . ILE A 1 81 ? -11.253 -6.995 5.520 1.00 85.94 81 ILE A O 1
ATOM 652 N N . PHE A 1 82 ? -9.973 -6.191 3.860 1.00 87.00 82 PHE A N 1
ATOM 653 C CA . PHE A 1 82 ? -9.529 -5.012 4.588 1.00 87.00 82 PHE A CA 1
ATOM 654 C C . PHE A 1 82 ? -10.703 -4.126 5.030 1.00 87.00 82 PHE A C 1
ATOM 656 O O . PHE A 1 82 ? -10.776 -3.747 6.200 1.00 87.00 82 PHE A O 1
ATOM 663 N N . ILE A 1 83 ? -11.659 -3.864 4.132 1.00 87.81 83 ILE A N 1
ATOM 664 C CA . ILE A 1 83 ? -12.891 -3.133 4.460 1.00 87.81 83 ILE A CA 1
ATOM 665 C C . ILE A 1 83 ? -13.690 -3.864 5.536 1.00 87.81 83 ILE A C 1
ATOM 667 O O . ILE A 1 83 ? -14.099 -3.241 6.515 1.00 87.81 83 ILE A O 1
ATOM 671 N N . ALA A 1 84 ? -13.892 -5.175 5.381 1.00 88.75 84 ALA A N 1
ATOM 672 C CA . ALA A 1 84 ? -14.659 -5.968 6.333 1.00 88.75 84 ALA A CA 1
ATOM 673 C C . ALA A 1 84 ? -14.054 -5.891 7.742 1.00 88.75 84 ALA A C 1
ATOM 675 O O . ALA A 1 84 ? -14.760 -5.557 8.688 1.00 88.75 84 ALA A O 1
ATOM 676 N N . VAL A 1 85 ? -12.742 -6.108 7.884 1.00 87.94 85 VAL A N 1
ATOM 677 C CA . VAL A 1 85 ? -12.042 -6.045 9.181 1.00 87.94 85 VAL A CA 1
ATOM 678 C C . VAL A 1 85 ? -12.183 -4.669 9.828 1.00 87.94 85 VAL A C 1
ATOM 680 O O . VAL A 1 85 ? -12.485 -4.565 11.017 1.00 87.94 85 VAL A O 1
ATOM 683 N N . ILE A 1 86 ? -12.002 -3.609 9.043 1.00 88.56 86 ILE A N 1
ATOM 684 C CA . ILE A 1 86 ? -12.114 -2.237 9.527 1.00 88.56 86 ILE A CA 1
ATOM 685 C C . ILE A 1 86 ? -13.536 -1.919 10.013 1.00 88.56 86 ILE A C 1
ATOM 687 O O . ILE A 1 86 ? -13.702 -1.340 11.087 1.00 88.56 86 ILE A O 1
ATOM 691 N N . VAL A 1 87 ? -14.558 -2.290 9.237 1.00 88.81 87 VAL A N 1
ATOM 692 C CA . VAL A 1 87 ? -15.970 -2.052 9.575 1.00 88.81 87 VAL A CA 1
ATOM 693 C C . VAL A 1 87 ? -16.355 -2.853 10.816 1.00 88.81 87 VAL A C 1
ATOM 695 O O . VAL A 1 87 ? -16.910 -2.286 11.756 1.00 88.81 87 VAL A O 1
ATOM 698 N N . LEU A 1 88 ? -15.993 -4.138 10.865 1.00 89.50 88 LEU A N 1
ATOM 699 C CA . LEU A 1 88 ? -16.222 -4.999 12.025 1.00 89.50 88 LEU A CA 1
ATOM 700 C C . LEU A 1 88 ? -15.623 -4.394 13.292 1.00 89.50 88 LEU A C 1
ATOM 702 O O . LEU A 1 88 ? -16.309 -4.301 14.308 1.00 89.50 88 LEU A O 1
ATOM 706 N N . TYR A 1 89 ? -14.373 -3.930 13.215 1.00 89.06 89 TYR A N 1
ATOM 707 C CA . TYR A 1 89 ? -13.707 -3.303 14.345 1.00 89.06 89 TYR A CA 1
ATOM 708 C C . TYR A 1 89 ? -14.356 -1.978 14.742 1.00 89.06 89 TYR A C 1
ATOM 710 O O . TYR A 1 89 ? -14.625 -1.762 15.920 1.00 89.06 89 TYR A O 1
ATOM 718 N N . LYS A 1 90 ? -14.630 -1.070 13.799 1.00 87.81 90 LYS A N 1
ATOM 719 C CA . LYS A 1 90 ? -15.163 0.255 14.141 1.00 87.81 90 LYS A CA 1
ATOM 720 C C . LYS A 1 90 ? -16.555 0.169 14.765 1.00 87.81 90 LYS A C 1
ATOM 722 O O . LYS A 1 90 ? -16.785 0.842 15.766 1.00 87.81 90 LYS A O 1
ATOM 727 N N . PHE A 1 91 ? -17.439 -0.642 14.188 1.00 87.62 91 PHE A N 1
ATOM 728 C CA . PHE A 1 91 ? -18.846 -0.722 14.584 1.00 87.62 91 PHE A CA 1
ATOM 729 C C . PHE A 1 91 ? -19.144 -1.787 15.642 1.00 87.62 91 PHE A C 1
ATOM 731 O O . PHE A 1 91 ? -20.278 -1.856 16.098 1.00 87.62 91 PHE A O 1
ATOM 738 N N . GLU A 1 92 ? -18.157 -2.598 16.041 1.00 87.12 92 GLU A N 1
ATOM 739 C CA . GLU A 1 92 ? -18.322 -3.618 17.091 1.00 87.12 92 GLU A CA 1
ATOM 740 C C . GLU A 1 92 ? -19.500 -4.559 16.820 1.00 87.12 92 GLU A C 1
ATOM 742 O O . GLU A 1 92 ? -20.284 -4.881 17.712 1.00 87.12 92 GLU A O 1
ATOM 747 N N . LEU A 1 93 ? -19.625 -5.000 15.564 1.00 84.38 93 LEU A N 1
ATOM 748 C CA . LEU A 1 93 ? -20.779 -5.774 15.090 1.00 84.38 93 LEU A CA 1
ATOM 749 C C . LEU A 1 93 ? -20.963 -7.118 15.815 1.00 84.38 93 LEU A C 1
ATOM 751 O O . LEU A 1 93 ? -22.041 -7.701 15.750 1.00 84.38 93 LEU A O 1
ATOM 755 N N . PHE A 1 94 ? -19.933 -7.599 16.513 1.00 88.81 94 PHE A N 1
ATOM 756 C CA . PHE A 1 94 ? -19.970 -8.832 17.286 1.00 88.81 94 PHE A CA 1
ATOM 757 C C . PHE A 1 94 ? -19.383 -8.636 18.684 1.00 88.81 94 PHE A C 1
ATOM 759 O O . PHE A 1 94 ? -18.449 -7.858 18.880 1.00 88.81 94 PHE A O 1
ATOM 766 N N . GLU A 1 95 ? -19.879 -9.413 19.645 1.00 85.44 95 GLU A N 1
ATOM 767 C CA . GLU A 1 95 ? -19.449 -9.367 21.047 1.00 85.44 95 GLU A CA 1
ATOM 768 C C . GLU A 1 95 ? -17.954 -9.671 21.217 1.00 85.44 95 GLU A C 1
ATOM 770 O O . GLU A 1 95 ? -17.257 -8.952 21.927 1.00 85.44 95 GLU A O 1
ATOM 775 N N . PHE A 1 96 ? -17.415 -10.624 20.448 1.00 86.56 96 PHE A N 1
ATOM 776 C CA . PHE A 1 96 ? -15.980 -10.927 20.469 1.00 86.56 96 PHE A CA 1
ATOM 777 C C . PHE A 1 96 ? -15.105 -9.721 20.074 1.00 86.56 96 PHE A C 1
ATOM 779 O O . PHE A 1 96 ? -13.975 -9.597 20.543 1.00 86.56 96 PHE A O 1
ATOM 786 N N . VAL A 1 97 ? -15.604 -8.813 19.223 1.00 86.81 97 VAL A N 1
ATOM 787 C CA . VAL A 1 97 ? -14.865 -7.602 18.826 1.00 86.81 97 VAL A CA 1
ATOM 788 C C . VAL A 1 97 ? -14.749 -6.640 20.007 1.00 86.81 97 VAL A C 1
ATOM 790 O O . VAL A 1 97 ? -13.705 -6.009 20.172 1.00 86.81 97 VAL A O 1
ATOM 793 N N . LYS A 1 98 ? -15.788 -6.558 20.847 1.00 87.56 98 LYS A N 1
ATOM 794 C CA . LYS A 1 98 ? -15.769 -5.757 22.077 1.00 87.56 98 LYS A CA 1
ATOM 795 C C . LYS A 1 98 ? -14.731 -6.298 23.050 1.00 87.56 98 LYS A C 1
ATOM 797 O O . LYS A 1 98 ? -13.855 -5.549 23.467 1.00 87.56 98 LYS A O 1
ATOM 802 N N . THR A 1 99 ? -14.723 -7.612 23.270 1.00 88.44 99 THR A N 1
ATOM 803 C CA . THR A 1 99 ? -13.707 -8.280 24.097 1.00 88.44 99 THR A CA 1
ATOM 804 C C . THR A 1 99 ? -12.287 -8.004 23.587 1.00 88.44 99 THR A C 1
ATOM 806 O O . THR A 1 99 ? -11.397 -7.646 24.352 1.00 88.44 99 THR A O 1
ATOM 809 N N . ILE A 1 100 ? -12.058 -8.094 22.272 1.00 87.25 100 ILE A N 1
ATOM 810 C CA . ILE A 1 100 ? -10.754 -7.803 21.648 1.00 87.25 100 ILE A CA 1
ATOM 811 C C . ILE A 1 100 ? -10.326 -6.336 21.844 1.00 87.25 100 ILE A C 1
ATOM 813 O O . ILE A 1 100 ? -9.130 -6.052 21.985 1.00 87.25 100 ILE A O 1
ATOM 817 N N . LYS A 1 101 ? -11.274 -5.391 21.838 1.00 86.38 101 LYS A N 1
ATOM 818 C CA . LYS A 1 101 ? -11.003 -3.974 22.120 1.00 86.38 101 LYS A CA 1
ATOM 819 C C . LYS A 1 101 ? -10.657 -3.731 23.580 1.00 86.38 101 LYS A C 1
ATOM 821 O O . LYS A 1 101 ? -9.681 -3.034 23.842 1.00 86.38 101 LYS A O 1
ATOM 826 N N . GLU A 1 102 ? -11.418 -4.315 24.499 1.00 87.75 102 GLU A N 1
ATOM 827 C CA . GLU A 1 102 ? -11.185 -4.216 25.945 1.00 87.75 102 GLU A CA 1
ATOM 828 C C . GLU A 1 102 ? -9.809 -4.767 26.333 1.00 87.75 102 GLU A C 1
ATOM 830 O O . GLU A 1 102 ? -9.102 -4.171 27.140 1.00 87.75 102 GLU A O 1
ATOM 835 N N . LEU A 1 103 ? -9.371 -5.841 25.670 1.00 88.50 103 LEU A N 1
ATOM 836 C CA . LEU A 1 103 ? -8.034 -6.419 25.826 1.00 88.50 103 LEU A CA 1
ATOM 837 C C . LEU A 1 103 ? -6.904 -5.567 25.210 1.00 88.50 103 LEU A C 1
ATOM 839 O O . LEU A 1 103 ? -5.736 -5.937 25.299 1.00 88.50 103 LEU A O 1
ATOM 843 N N . GLY A 1 104 ? -7.216 -4.456 24.534 1.00 85.31 104 GLY A N 1
ATOM 844 C CA . GLY A 1 104 ? -6.229 -3.557 23.922 1.00 85.31 104 GLY A CA 1
ATOM 845 C C . GLY A 1 104 ? -5.512 -4.114 22.682 1.00 85.31 104 GLY A C 1
ATOM 846 O O . GLY A 1 104 ? -4.673 -3.430 22.094 1.00 85.31 104 GLY A O 1
ATOM 847 N N . ILE A 1 105 ? -5.851 -5.330 22.243 1.00 88.25 105 ILE A N 1
ATOM 848 C CA . ILE A 1 105 ? -5.214 -6.018 21.106 1.00 88.25 105 ILE A CA 1
ATOM 849 C C . ILE A 1 105 ? -5.889 -5.727 19.759 1.00 88.25 105 ILE A C 1
ATOM 851 O O . ILE A 1 105 ? -5.302 -5.969 18.705 1.00 88.25 105 ILE A O 1
ATOM 855 N N . GLY A 1 106 ? -7.092 -5.151 19.761 1.00 87.38 106 GLY A N 1
ATOM 856 C CA . GLY A 1 106 ? -7.831 -4.870 18.531 1.00 87.38 106 GLY A CA 1
ATOM 857 C C . GLY A 1 106 ? -7.187 -3.830 17.610 1.00 87.38 106 GLY A C 1
ATOM 858 O O . GLY A 1 106 ? -7.096 -4.055 16.404 1.00 87.38 106 GLY A O 1
ATOM 859 N N . ALA A 1 107 ? -6.670 -2.726 18.158 1.00 88.88 107 ALA A N 1
ATOM 860 C CA . ALA A 1 107 ? -5.996 -1.693 17.363 1.00 88.88 107 ALA A CA 1
ATOM 861 C C . ALA A 1 107 ? -4.747 -2.238 16.630 1.00 88.88 107 ALA A C 1
ATOM 863 O O . ALA A 1 107 ? -4.632 -2.027 15.421 1.00 88.88 107 ALA A O 1
ATOM 864 N N . PRO A 1 108 ? -3.850 -2.996 17.301 1.00 91.06 108 PRO A N 1
ATOM 865 C CA . PRO A 1 108 ? -2.762 -3.714 16.635 1.00 91.06 108 PRO A CA 1
ATOM 866 C C . PRO A 1 108 ? -3.224 -4.643 15.503 1.00 91.06 108 PRO A C 1
ATOM 868 O O . PRO A 1 108 ? -2.618 -4.641 14.435 1.00 91.06 108 PRO A O 1
ATOM 871 N N . ILE A 1 109 ? -4.307 -5.405 15.693 1.00 89.44 109 ILE A N 1
ATOM 872 C CA . ILE A 1 109 ? -4.820 -6.332 14.668 1.00 89.44 109 ILE A CA 1
ATOM 873 C C . ILE A 1 109 ? -5.279 -5.574 13.419 1.00 89.44 109 ILE A C 1
ATOM 875 O O . ILE A 1 109 ? -4.932 -5.961 12.300 1.00 89.44 109 ILE A O 1
ATOM 879 N N . VAL A 1 110 ? -6.028 -4.482 13.580 1.00 90.31 110 VAL A N 1
ATOM 880 C CA . VAL A 1 110 ? -6.465 -3.668 12.435 1.00 90.31 110 VAL A CA 1
ATOM 881 C C . VAL A 1 110 ? -5.274 -2.988 11.762 1.00 90.31 110 VAL A C 1
ATOM 883 O O . VAL A 1 110 ? -5.213 -2.940 10.533 1.00 90.31 110 VAL A O 1
ATOM 886 N N . ALA A 1 111 ? -4.286 -2.539 12.540 1.00 91.50 111 ALA A N 1
ATOM 887 C CA . ALA A 1 111 ? -3.064 -1.945 12.007 1.00 91.50 111 ALA A CA 1
ATOM 888 C C . ALA A 1 111 ? -2.234 -2.946 11.201 1.00 91.50 111 ALA A C 1
ATOM 890 O O . ALA A 1 111 ? -1.710 -2.584 10.151 1.00 91.50 111 ALA A O 1
ATOM 891 N N . LEU A 1 112 ? -2.173 -4.214 11.620 1.00 90.50 112 LEU A N 1
ATOM 892 C CA . LEU A 1 112 ? -1.561 -5.285 10.832 1.00 90.50 112 LEU A CA 1
ATOM 893 C C . LEU A 1 112 ? -2.295 -5.501 9.505 1.00 90.50 112 LEU A C 1
ATOM 895 O O . LEU A 1 112 ? -1.648 -5.627 8.469 1.00 90.50 112 LEU A O 1
ATOM 899 N N . HIS A 1 113 ? -3.630 -5.492 9.505 1.00 88.88 113 HIS A N 1
ATOM 900 C CA . HIS A 1 113 ? -4.409 -5.645 8.272 1.00 88.88 113 HIS A CA 1
ATOM 901 C C . HIS A 1 113 ? -4.216 -4.465 7.314 1.00 88.88 113 HIS A C 1
ATOM 903 O O . HIS A 1 113 ? -4.042 -4.673 6.112 1.00 88.88 113 HIS A O 1
ATOM 909 N N . GLN A 1 114 ? -4.184 -3.233 7.833 1.00 89.62 114 GLN A N 1
ATOM 910 C CA . GLN A 1 114 ? -3.841 -2.057 7.034 1.00 89.62 114 GLN A CA 1
ATOM 911 C C . GLN A 1 114 ? -2.423 -2.155 6.482 1.00 89.62 114 GLN A C 1
ATOM 913 O O . GLN A 1 114 ? -2.211 -1.913 5.293 1.00 89.62 114 GLN A O 1
ATOM 918 N N . ALA A 1 115 ? -1.464 -2.562 7.311 1.00 90.19 115 ALA A N 1
ATOM 919 C CA . ALA A 1 115 ? -0.084 -2.683 6.888 1.00 90.19 115 ALA A CA 1
ATOM 920 C C . ALA A 1 115 ? 0.090 -3.737 5.796 1.00 90.19 115 ALA A C 1
ATOM 922 O O . ALA A 1 115 ? 0.766 -3.490 4.800 1.00 90.19 115 ALA A O 1
ATOM 923 N N . LEU A 1 116 ? -0.585 -4.877 5.929 1.00 87.88 116 LEU A N 1
ATOM 924 C CA . LEU A 1 116 ? -0.599 -5.932 4.928 1.00 87.88 116 LEU A CA 1
ATOM 925 C C . LEU A 1 116 ? -1.228 -5.455 3.613 1.00 87.88 116 LEU A C 1
ATOM 927 O O . LEU A 1 116 ? -0.692 -5.730 2.540 1.00 87.88 116 LEU A O 1
ATOM 931 N N . PHE A 1 117 ? -2.323 -4.696 3.670 1.00 88.00 117 PHE A N 1
ATOM 932 C CA . PHE A 1 117 ? -2.939 -4.107 2.481 1.00 88.00 117 PHE A CA 1
ATOM 933 C C . PHE A 1 117 ? -1.996 -3.128 1.760 1.00 88.00 117 PHE A C 1
ATOM 935 O O . PHE A 1 117 ? -1.767 -3.262 0.556 1.00 88.00 117 PHE A O 1
ATOM 942 N N . ILE A 1 118 ? -1.396 -2.186 2.493 1.00 88.81 118 ILE A N 1
ATOM 943 C CA . ILE A 1 118 ? -0.470 -1.189 1.937 1.00 88.81 118 ILE A CA 1
ATOM 944 C C . ILE A 1 118 ? 0.791 -1.859 1.383 1.00 88.81 118 ILE A C 1
ATOM 946 O O . ILE A 1 118 ? 1.220 -1.541 0.273 1.00 88.81 118 ILE A O 1
ATOM 950 N N . ASN A 1 119 ? 1.352 -2.830 2.105 1.00 87.75 119 ASN A N 1
ATOM 951 C CA . ASN A 1 119 ? 2.529 -3.566 1.660 1.00 87.75 119 ASN A CA 1
ATOM 952 C C . ASN A 1 119 ? 2.251 -4.335 0.361 1.00 87.75 119 ASN A C 1
ATOM 954 O O . ASN A 1 119 ? 3.057 -4.289 -0.562 1.00 87.75 119 ASN A O 1
ATOM 958 N N . ASN A 1 120 ? 1.076 -4.960 0.233 1.00 84.31 120 ASN A N 1
ATOM 959 C CA . ASN A 1 120 ? 0.671 -5.629 -1.005 1.00 84.31 120 ASN A CA 1
ATOM 960 C C . ASN A 1 120 ? 0.566 -4.663 -2.192 1.00 84.31 120 ASN A C 1
ATOM 962 O O . ASN A 1 120 ? 0.976 -5.013 -3.298 1.00 84.31 120 ASN A O 1
ATOM 966 N N . ILE A 1 121 ? 0.053 -3.444 -1.986 1.00 83.62 121 ILE A N 1
ATOM 967 C CA . ILE A 1 121 ? 0.021 -2.411 -3.034 1.00 83.62 121 ILE A CA 1
ATOM 968 C C . ILE A 1 121 ? 1.445 -2.042 -3.470 1.00 83.62 121 ILE A C 1
ATOM 970 O O . ILE A 1 121 ? 1.725 -1.971 -4.669 1.00 83.62 121 ILE A O 1
ATOM 974 N N . ILE A 1 122 ? 2.347 -1.826 -2.512 1.00 85.81 122 ILE A N 1
ATOM 975 C CA . ILE A 1 122 ? 3.741 -1.450 -2.779 1.00 85.81 122 ILE A CA 1
ATOM 976 C C . ILE A 1 122 ? 4.475 -2.572 -3.519 1.00 85.81 122 ILE A C 1
ATOM 978 O O . ILE A 1 122 ? 5.094 -2.316 -4.554 1.00 85.81 122 ILE A O 1
ATOM 982 N N . ASP A 1 123 ? 4.367 -3.813 -3.045 1.00 81.19 123 ASP A N 1
ATOM 983 C CA . ASP A 1 123 ? 5.000 -4.978 -3.669 1.00 81.19 123 ASP A CA 1
ATOM 984 C C . ASP A 1 123 ? 4.471 -5.208 -5.085 1.00 81.19 123 ASP A C 1
ATOM 986 O O . ASP A 1 123 ? 5.237 -5.492 -6.013 1.00 81.19 123 ASP A O 1
ATOM 990 N N . LEU A 1 124 ? 3.165 -5.017 -5.282 1.00 79.44 124 LEU A N 1
ATOM 991 C CA . LEU A 1 124 ? 2.549 -5.070 -6.597 1.00 79.44 124 LEU A CA 1
ATOM 992 C C . LEU A 1 124 ? 3.166 -4.029 -7.539 1.00 79.44 124 LEU A C 1
ATOM 994 O O . LEU A 1 124 ? 3.584 -4.377 -8.643 1.00 79.44 124 LEU A O 1
ATOM 998 N N . MET A 1 125 ? 3.271 -2.770 -7.112 1.00 82.00 125 MET A N 1
ATOM 999 C CA . MET A 1 125 ? 3.870 -1.703 -7.920 1.00 82.00 125 MET A CA 1
ATOM 1000 C C . MET A 1 125 ? 5.348 -1.951 -8.209 1.00 82.00 125 MET A C 1
ATOM 1002 O O . MET A 1 125 ? 5.784 -1.782 -9.348 1.00 82.00 125 MET A O 1
ATOM 1006 N N . ALA A 1 126 ? 6.115 -2.394 -7.214 1.00 81.56 126 ALA A N 1
ATOM 1007 C CA . ALA A 1 126 ? 7.535 -2.682 -7.364 1.00 81.56 126 ALA A CA 1
ATOM 1008 C C . ALA A 1 126 ? 7.786 -3.832 -8.352 1.00 81.56 126 ALA A C 1
ATOM 1010 O O . ALA A 1 126 ? 8.654 -3.716 -9.219 1.00 81.56 126 ALA A O 1
ATOM 1011 N N . ASN A 1 127 ? 6.999 -4.911 -8.279 1.00 78.19 127 ASN A N 1
ATOM 1012 C CA . ASN A 1 127 ? 7.096 -6.027 -9.219 1.00 78.19 127 ASN A CA 1
ATOM 1013 C C . ASN A 1 127 ? 6.741 -5.589 -10.650 1.00 78.19 127 ASN A C 1
ATOM 1015 O O . ASN A 1 127 ? 7.476 -5.906 -11.580 1.00 78.19 127 ASN A O 1
ATOM 1019 N N . GLN A 1 128 ? 5.677 -4.798 -10.834 1.00 76.25 128 GLN A N 1
ATOM 1020 C CA . GLN A 1 128 ? 5.300 -4.270 -12.154 1.00 76.25 128 GLN A CA 1
ATOM 1021 C C . GLN A 1 128 ? 6.364 -3.333 -12.736 1.00 76.25 128 GLN A C 1
ATOM 1023 O O . GLN A 1 128 ? 6.694 -3.408 -13.919 1.00 76.25 128 GLN A O 1
ATOM 1028 N N . LYS A 1 129 ? 6.944 -2.475 -11.893 1.00 82.75 129 LYS A N 1
ATOM 1029 C CA . LYS A 1 129 ? 8.062 -1.610 -12.268 1.00 82.75 129 LYS A CA 1
ATOM 1030 C C . LYS A 1 129 ? 9.262 -2.433 -12.730 1.00 82.75 129 LYS A C 1
ATOM 1032 O O . LYS A 1 129 ? 9.823 -2.132 -13.778 1.00 82.75 129 LYS A O 1
ATOM 1037 N N . ASN A 1 130 ? 9.646 -3.464 -11.978 1.00 78.56 130 ASN A N 1
ATOM 1038 C CA . ASN A 1 130 ? 10.781 -4.320 -12.330 1.00 78.56 130 ASN A CA 1
ATOM 1039 C C . ASN A 1 130 ? 10.550 -5.042 -13.665 1.00 78.56 130 ASN A C 1
ATOM 1041 O O . ASN A 1 130 ? 11.432 -4.994 -14.517 1.00 78.56 130 ASN A O 1
ATOM 1045 N N . LEU A 1 131 ? 9.351 -5.595 -13.887 1.00 74.69 131 LEU A N 1
ATOM 1046 C CA . LEU A 1 131 ? 8.980 -6.220 -15.162 1.00 74.69 131 LEU A CA 1
ATOM 1047 C C . LEU A 1 131 ? 9.091 -5.243 -16.339 1.00 74.69 131 LEU A C 1
ATOM 1049 O O . LEU A 1 131 ? 9.568 -5.606 -17.407 1.00 74.69 131 LEU A O 1
ATOM 1053 N N . LEU A 1 132 ? 8.672 -3.988 -16.165 1.00 74.12 132 LEU A N 1
ATOM 1054 C CA . LEU A 1 132 ? 8.790 -2.986 -17.228 1.00 74.12 132 LEU A CA 1
ATOM 1055 C C . LEU A 1 132 ? 10.225 -2.537 -17.474 1.00 74.12 132 LEU A C 1
ATOM 1057 O O . LEU A 1 132 ? 10.578 -2.262 -18.615 1.00 74.12 132 LEU A O 1
ATOM 1061 N N . VAL A 1 133 ? 11.050 -2.457 -16.430 1.00 75.06 133 VAL A N 1
ATOM 1062 C CA . VAL A 1 133 ? 12.481 -2.166 -16.580 1.00 75.06 133 VAL A CA 1
ATOM 1063 C C . VAL A 1 133 ? 13.174 -3.294 -17.344 1.00 75.06 133 VAL A C 1
ATOM 1065 O O . VAL A 1 133 ? 13.983 -3.009 -18.219 1.00 75.06 133 VAL A O 1
ATOM 1068 N N . GLU A 1 134 ? 12.848 -4.550 -17.047 1.00 74.25 134 GLU A N 1
ATOM 1069 C CA . GLU A 1 134 ? 13.372 -5.729 -17.746 1.00 74.25 134 GLU A CA 1
ATOM 1070 C C . GLU A 1 134 ? 12.940 -5.744 -19.218 1.00 74.25 134 GLU A C 1
ATOM 1072 O O . GLU A 1 134 ? 13.791 -5.655 -20.101 1.00 74.25 134 GLU A O 1
ATOM 1077 N N . LYS A 1 135 ? 11.632 -5.647 -19.490 1.00 68.75 135 LYS A N 1
ATOM 1078 C CA . LYS A 1 135 ? 11.103 -5.572 -20.863 1.00 68.75 135 LYS A CA 1
ATOM 1079 C C . LYS A 1 135 ? 11.602 -4.348 -21.647 1.00 68.75 135 LYS A C 1
ATOM 1081 O O . LYS A 1 135 ? 11.694 -4.382 -22.871 1.00 68.75 135 LYS A O 1
ATOM 1086 N N . SER A 1 136 ? 11.920 -3.243 -20.968 1.00 67.56 136 SER A N 1
ATOM 1087 C CA . SER A 1 136 ? 12.543 -2.073 -21.600 1.00 67.56 136 SER A CA 1
ATOM 1088 C C . SER A 1 136 ? 14.010 -2.309 -21.960 1.00 67.56 136 SER A C 1
ATOM 1090 O O . SER A 1 136 ? 14.462 -1.742 -22.952 1.00 67.56 136 SER A O 1
ATOM 1092 N N . LYS A 1 137 ? 14.758 -3.108 -21.186 1.00 70.19 137 LYS A N 1
ATOM 1093 C CA . LYS A 1 137 ? 16.140 -3.502 -21.522 1.00 70.19 137 LYS A CA 1
ATOM 1094 C C . LYS A 1 137 ? 16.181 -4.461 -22.711 1.00 70.19 137 LYS A C 1
ATOM 1096 O O . LYS A 1 137 ? 17.110 -4.389 -23.502 1.00 70.19 137 LYS A O 1
ATOM 1101 N N . GLU A 1 138 ? 15.159 -5.300 -22.850 1.00 69.06 138 GLU A N 1
ATOM 1102 C CA . GLU A 1 138 ? 14.979 -6.240 -23.967 1.00 69.06 138 GLU A CA 1
ATOM 1103 C C . GLU A 1 138 ? 14.537 -5.555 -25.276 1.00 69.06 138 GLU A C 1
ATOM 1105 O O . GLU A 1 138 ? 14.401 -6.208 -26.302 1.00 69.06 138 GLU A O 1
ATOM 1110 N N . GLY A 1 139 ? 14.301 -4.235 -25.276 1.00 60.50 139 GLY A N 1
ATOM 1111 C CA . GLY A 1 139 ? 13.878 -3.494 -26.473 1.00 60.50 139 GLY A CA 1
ATOM 1112 C C . GLY A 1 139 ? 12.405 -3.689 -26.859 1.00 60.50 139 GLY A C 1
ATOM 1113 O O . GLY A 1 139 ? 11.945 -3.113 -27.842 1.00 60.50 139 GLY A O 1
ATOM 1114 N N . LEU A 1 140 ? 11.631 -4.428 -26.060 1.00 54.28 140 LEU A N 1
ATOM 1115 C CA . LEU A 1 140 ? 10.203 -4.695 -26.286 1.00 54.28 140 LEU A CA 1
ATOM 1116 C C . LEU A 1 140 ? 9.307 -3.465 -26.011 1.00 54.28 140 LEU A C 1
ATOM 1118 O O . LEU A 1 140 ? 8.095 -3.487 -26.254 1.00 54.28 140 LEU A O 1
ATOM 1122 N N . TYR A 1 141 ? 9.867 -2.397 -25.434 1.00 57.44 141 TYR A N 1
ATOM 1123 C CA . TYR A 1 141 ? 9.164 -1.180 -25.022 1.00 57.44 141 TYR A CA 1
ATOM 1124 C C . TYR A 1 141 ? 9.922 0.070 -25.490 1.00 57.44 141 TYR A C 1
ATOM 1126 O O . TYR A 1 141 ? 11.134 0.041 -25.684 1.00 57.44 141 TYR A O 1
ATOM 1134 N N . LEU A 1 142 ? 9.192 1.185 -25.639 1.00 55.66 142 LEU A N 1
ATOM 1135 C CA . LEU A 1 142 ? 9.759 2.520 -25.880 1.00 55.66 142 LEU A CA 1
ATOM 1136 C C . LEU A 1 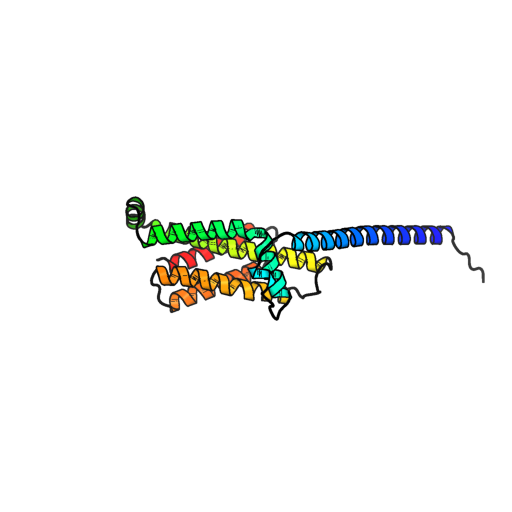142 ? 10.931 2.787 -24.903 1.00 55.66 142 LEU A C 1
ATOM 1138 O O . LEU A 1 142 ? 10.798 2.437 -23.726 1.00 55.66 142 LEU A O 1
ATOM 1142 N N . PRO A 1 143 ? 12.046 3.394 -25.358 1.00 61.66 143 PRO A N 1
ATOM 1143 C CA . PRO A 1 143 ? 13.293 3.514 -24.599 1.00 61.66 143 PRO A CA 1
ATOM 1144 C C . PRO A 1 143 ? 13.177 4.573 -23.494 1.00 61.66 143 PRO A C 1
ATOM 1146 O O . PRO A 1 143 ? 13.726 5.670 -23.584 1.00 61.66 143 PRO A O 1
ATOM 1149 N N . TYR A 1 144 ? 12.421 4.255 -22.449 1.00 65.81 144 TYR A N 1
ATOM 1150 C CA . TYR A 1 144 ? 12.226 5.129 -21.304 1.00 65.81 144 TYR A CA 1
ATOM 1151 C C . TYR A 1 144 ? 13.361 4.971 -20.304 1.00 65.81 144 TYR A C 1
ATOM 1153 O O . TYR A 1 144 ? 13.799 3.865 -19.976 1.00 65.81 144 TYR A O 1
ATOM 1161 N N . LYS A 1 145 ? 13.829 6.093 -19.762 1.00 72.94 145 LYS A N 1
ATOM 1162 C CA . LYS A 1 145 ? 14.865 6.071 -18.730 1.00 72.94 145 LYS A CA 1
ATOM 1163 C C . LYS A 1 145 ? 14.264 5.531 -17.428 1.00 72.94 145 LYS A C 1
ATOM 1165 O O . LYS A 1 145 ? 13.116 5.813 -17.089 1.00 72.94 145 LYS A O 1
ATOM 1170 N N . LYS A 1 146 ? 15.061 4.814 -16.626 1.00 71.00 146 LYS A N 1
ATOM 1171 C CA . LYS A 1 146 ? 14.631 4.214 -15.341 1.00 71.00 146 LYS A CA 1
ATOM 1172 C C . LYS A 1 146 ? 13.896 5.201 -14.416 1.00 71.00 146 LYS A C 1
ATOM 1174 O O . LYS A 1 146 ? 12.918 4.836 -13.770 1.00 71.00 146 LYS A O 1
ATOM 1179 N N . HIS A 1 147 ? 14.328 6.462 -14.378 1.00 77.50 147 HIS A N 1
ATOM 1180 C CA . HIS A 1 147 ? 13.679 7.494 -13.565 1.00 77.50 147 HIS A CA 1
ATOM 1181 C C . HIS A 1 147 ? 12.272 7.871 -14.064 1.00 77.50 147 HIS A C 1
ATOM 1183 O O . HIS A 1 147 ? 11.409 8.195 -13.252 1.00 77.50 147 HIS A O 1
ATOM 1189 N N . GLU A 1 148 ? 12.012 7.802 -15.372 1.00 76.12 148 GLU A N 1
ATOM 1190 C CA . GLU A 1 148 ? 10.694 8.076 -15.963 1.00 76.12 148 GLU A CA 1
ATOM 1191 C C . GLU A 1 148 ? 9.706 6.960 -15.612 1.00 76.12 148 GLU A C 1
ATOM 1193 O O . GLU A 1 148 ? 8.556 7.232 -15.259 1.00 76.12 148 GLU A O 1
ATOM 1198 N N . ILE A 1 149 ? 10.190 5.712 -15.609 1.00 75.69 149 ILE A N 1
ATOM 1199 C CA . ILE A 1 149 ? 9.431 4.544 -15.153 1.00 75.69 149 ILE A CA 1
ATOM 1200 C C . ILE A 1 149 ? 9.085 4.701 -13.666 1.00 75.69 149 ILE A C 1
ATOM 1202 O O . ILE A 1 149 ? 7.908 4.652 -13.307 1.00 75.69 149 ILE A O 1
ATOM 1206 N N . ASN A 1 150 ? 10.072 4.988 -12.807 1.00 80.38 150 ASN A N 1
ATOM 1207 C CA . ASN A 1 150 ? 9.844 5.217 -11.374 1.00 80.38 150 ASN A CA 1
ATOM 1208 C C . ASN A 1 150 ? 8.821 6.334 -11.124 1.00 80.38 150 ASN A C 1
ATOM 1210 O O . ASN A 1 150 ? 7.886 6.158 -10.342 1.00 80.38 150 ASN A O 1
ATOM 1214 N N . LYS A 1 151 ? 8.964 7.470 -11.820 1.00 81.31 151 LYS A N 1
ATOM 1215 C CA . LYS A 1 151 ? 8.049 8.611 -11.699 1.00 81.31 151 LYS A CA 1
ATOM 1216 C C . LYS A 1 151 ? 6.619 8.222 -12.061 1.00 81.31 151 LYS A C 1
ATOM 1218 O O . LYS A 1 151 ? 5.689 8.622 -11.367 1.00 81.31 151 LYS A O 1
ATOM 1223 N N . SER A 1 152 ? 6.420 7.415 -13.100 1.00 80.75 152 SER A N 1
ATOM 1224 C CA . SER A 1 152 ? 5.076 6.960 -13.449 1.00 80.75 152 SER A CA 1
ATOM 1225 C C . SER A 1 152 ? 4.448 6.059 -12.391 1.00 80.75 152 SER A C 1
ATOM 1227 O O . SER A 1 152 ? 3.239 6.158 -12.189 1.00 80.75 152 SER A O 1
ATOM 1229 N N . PHE A 1 153 ? 5.220 5.190 -11.737 1.00 81.50 153 PHE A N 1
ATOM 1230 C CA . PHE A 1 153 ? 4.691 4.363 -10.651 1.00 81.50 153 PHE A CA 1
ATOM 1231 C C . PHE A 1 153 ? 4.391 5.182 -9.398 1.00 81.50 153 PHE A C 1
ATOM 1233 O O . PHE A 1 153 ? 3.394 4.909 -8.741 1.00 81.50 153 PHE A O 1
ATOM 1240 N N . MET A 1 154 ? 5.161 6.238 -9.118 1.00 83.62 154 MET A N 1
ATOM 1241 C CA . MET A 1 154 ? 4.824 7.197 -8.059 1.00 83.62 154 MET A CA 1
ATOM 1242 C C . MET A 1 154 ? 3.499 7.916 -8.339 1.00 83.62 154 MET A C 1
ATOM 1244 O O . MET A 1 154 ? 2.642 7.988 -7.463 1.00 83.62 154 MET A O 1
ATOM 1248 N N . VAL A 1 155 ? 3.291 8.394 -9.572 1.00 83.44 155 VAL A N 1
ATOM 1249 C CA . VAL A 1 155 ? 2.047 9.084 -9.971 1.00 83.44 155 VAL A CA 1
ATOM 1250 C C . VAL A 1 155 ? 0.822 8.168 -9.875 1.00 83.44 155 VAL A C 1
ATOM 1252 O O . VAL A 1 155 ? -0.274 8.649 -9.609 1.00 83.44 155 VAL A O 1
ATOM 1255 N N . LEU A 1 156 ? 0.994 6.857 -10.057 1.00 81.31 156 LEU A N 1
ATOM 1256 C CA . LEU A 1 156 ? -0.079 5.876 -9.870 1.00 81.31 156 LEU A CA 1
ATOM 1257 C C . LEU A 1 156 ? -0.258 5.460 -8.406 1.00 81.31 156 LEU A C 1
ATOM 1259 O O . LEU A 1 156 ? -1.386 5.268 -7.958 1.00 81.31 156 LEU A O 1
ATOM 1263 N N . GLY A 1 157 ? 0.836 5.317 -7.661 1.00 83.81 157 GLY A N 1
ATOM 1264 C CA . GLY A 1 157 ? 0.808 4.778 -6.308 1.00 83.81 157 GLY A CA 1
ATOM 1265 C C . GLY A 1 157 ? 0.347 5.757 -5.246 1.00 83.81 157 GLY A C 1
ATOM 1266 O O . GLY A 1 157 ? -0.450 5.384 -4.388 1.00 83.81 157 GLY A O 1
ATOM 1267 N N . VAL A 1 158 ? 0.771 7.019 -5.333 1.00 87.06 158 VAL A N 1
ATOM 1268 C CA . VAL A 1 158 ? 0.398 8.045 -4.350 1.00 87.06 158 VAL A CA 1
ATOM 1269 C C . VAL A 1 158 ? -1.127 8.234 -4.259 1.00 87.06 158 VAL A C 1
ATOM 1271 O O . VAL A 1 158 ? -1.634 8.228 -3.140 1.00 87.06 158 VAL A O 1
ATOM 1274 N N . PRO A 1 159 ? -1.902 8.311 -5.362 1.00 86.56 159 PRO A N 1
ATOM 1275 C CA . PRO A 1 159 ? -3.365 8.376 -5.283 1.00 86.56 159 PRO A CA 1
ATOM 1276 C C . PRO A 1 159 ? -4.021 7.158 -4.620 1.00 86.56 159 PRO A C 1
ATOM 1278 O O . PRO A 1 159 ? -4.987 7.311 -3.876 1.00 86.56 159 PRO A O 1
ATOM 1281 N N . ILE A 1 160 ? -3.505 5.948 -4.857 1.00 85.44 160 ILE A N 1
ATOM 1282 C CA . ILE A 1 160 ? -4.043 4.725 -4.239 1.00 85.44 160 ILE A CA 1
ATOM 1283 C C . ILE A 1 160 ? -3.797 4.752 -2.726 1.00 85.44 160 ILE A C 1
ATOM 1285 O O . ILE A 1 160 ? -4.709 4.488 -1.942 1.00 85.44 160 ILE A O 1
ATOM 1289 N N . LEU A 1 161 ? -2.584 5.131 -2.313 1.00 88.94 161 LEU A N 1
ATOM 1290 C CA . LEU A 1 161 ? -2.230 5.296 -0.903 1.00 88.94 161 LEU A CA 1
ATOM 1291 C C . LEU A 1 161 ? -3.032 6.427 -0.246 1.00 88.94 161 LEU A C 1
ATOM 1293 O O . LEU A 1 161 ? -3.465 6.275 0.894 1.00 88.94 161 LEU A O 1
ATOM 1297 N N . LEU A 1 162 ? -3.288 7.524 -0.963 1.00 89.19 162 LEU A N 1
ATOM 1298 C CA . LEU A 1 162 ? -4.145 8.625 -0.518 1.00 89.19 162 LEU A CA 1
ATOM 1299 C C . LEU A 1 162 ? -5.557 8.138 -0.203 1.00 89.19 162 LEU A C 1
ATOM 1301 O O . LEU A 1 162 ? -6.046 8.393 0.894 1.00 89.19 162 LEU A O 1
ATOM 1305 N N . ILE A 1 163 ? -6.188 7.407 -1.124 1.00 88.06 163 ILE A N 1
ATOM 1306 C CA . ILE A 1 163 ? -7.539 6.868 -0.923 1.00 88.06 163 ILE A CA 1
ATOM 1307 C C . ILE A 1 163 ? -7.566 5.938 0.295 1.00 88.06 163 ILE A C 1
ATOM 1309 O O . ILE A 1 163 ? -8.427 6.086 1.160 1.00 88.06 163 ILE A O 1
ATOM 1313 N N . ALA A 1 164 ? -6.597 5.024 0.404 1.00 87.19 164 ALA A N 1
ATOM 1314 C CA . ALA A 1 164 ? -6.506 4.099 1.530 1.00 87.19 164 ALA A CA 1
ATOM 1315 C C . ALA A 1 164 ? -6.328 4.827 2.875 1.00 87.19 164 ALA A C 1
ATOM 1317 O O . ALA A 1 164 ? -6.998 4.507 3.855 1.00 87.19 164 ALA A O 1
ATOM 1318 N N . THR A 1 165 ? -5.450 5.830 2.913 1.00 90.19 165 THR A N 1
ATOM 1319 C CA . THR A 1 165 ? -5.135 6.598 4.125 1.00 90.19 165 THR A CA 1
ATOM 1320 C C . THR A 1 165 ? -6.300 7.486 4.547 1.00 90.19 165 THR A C 1
ATOM 1322 O O . THR A 1 165 ? -6.624 7.536 5.731 1.00 90.19 165 THR A O 1
ATOM 1325 N N . LEU A 1 166 ? -6.966 8.144 3.591 1.00 90.31 166 LEU A N 1
ATOM 1326 C CA . LEU A 1 166 ? -8.167 8.938 3.851 1.00 90.31 166 LEU A CA 1
ATOM 1327 C C . LEU A 1 166 ? -9.293 8.067 4.396 1.00 90.31 166 LEU A C 1
ATOM 1329 O O . LEU A 1 166 ? -9.916 8.433 5.384 1.00 90.31 166 LEU A O 1
ATOM 1333 N N . MET A 1 167 ? -9.530 6.908 3.785 1.00 89.19 167 MET A N 1
ATOM 1334 C CA . MET A 1 167 ? -10.593 6.003 4.205 1.00 89.19 167 MET A CA 1
ATOM 1335 C C . MET A 1 167 ? -10.416 5.552 5.658 1.00 89.19 167 MET A C 1
ATOM 1337 O O . MET A 1 167 ? -11.352 5.654 6.448 1.00 89.19 167 MET A O 1
ATOM 1341 N N . VAL A 1 168 ? -9.210 5.108 6.029 1.00 90.19 168 VAL A N 1
ATOM 1342 C CA . VAL A 1 168 ? -8.906 4.726 7.416 1.00 90.19 168 VAL A CA 1
ATOM 1343 C C . VAL A 1 168 ? -8.986 5.940 8.337 1.00 90.19 168 VAL A C 1
ATOM 1345 O O . VAL A 1 168 ? -9.688 5.904 9.343 1.00 90.19 168 VAL A O 1
ATOM 1348 N N . GLY A 1 169 ? -8.308 7.033 7.985 1.00 89.62 169 GLY A N 1
ATOM 1349 C CA . GLY A 1 169 ? -8.236 8.230 8.817 1.00 89.62 169 GLY A CA 1
ATOM 1350 C C . GLY A 1 169 ? -9.608 8.826 9.129 1.00 89.62 169 GLY A C 1
ATOM 1351 O O . GLY A 1 169 ? -9.889 9.1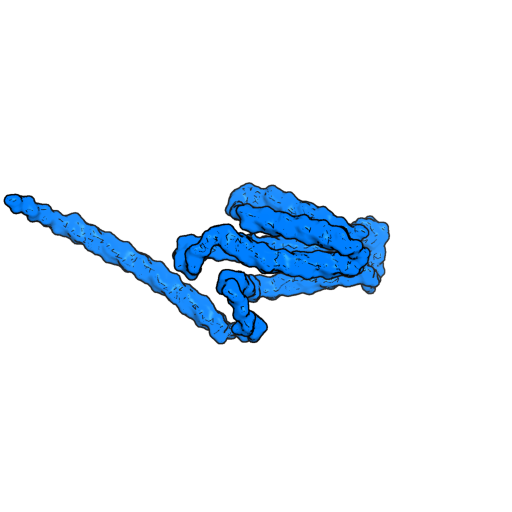33 10.284 1.00 89.62 169 GLY A O 1
ATOM 1352 N N . ILE A 1 170 ? -10.489 8.928 8.129 1.00 89.81 170 ILE A N 1
ATOM 1353 C CA . ILE A 1 170 ? -11.860 9.428 8.302 1.00 89.81 170 ILE A CA 1
ATOM 1354 C C . ILE A 1 170 ? -12.665 8.486 9.198 1.00 89.81 170 ILE A C 1
ATOM 1356 O O . ILE A 1 170 ? -13.343 8.943 10.118 1.00 89.81 170 ILE A O 1
ATOM 1360 N N . LEU A 1 171 ? -12.572 7.172 8.981 1.00 90.19 171 LEU A N 1
ATOM 1361 C CA . LEU A 1 171 ? -13.345 6.209 9.761 1.00 90.19 171 LEU A CA 1
ATOM 1362 C C . LEU A 1 171 ? -12.937 6.185 11.245 1.00 90.19 171 LEU A C 1
ATOM 1364 O O . LEU A 1 171 ? -13.786 6.057 12.132 1.00 90.19 171 LEU A O 1
ATOM 1368 N N . PHE A 1 172 ? -11.646 6.358 11.527 1.00 89.94 172 PHE A N 1
ATOM 1369 C CA . PHE A 1 172 ? -11.120 6.497 12.887 1.00 89.94 172 PHE A CA 1
ATOM 1370 C C . PHE A 1 172 ? -11.156 7.937 13.414 1.00 89.94 172 PHE A C 1
ATOM 1372 O O . PHE A 1 172 ? -10.621 8.197 14.488 1.00 89.94 172 PHE A O 1
ATOM 1379 N N . GLN A 1 173 ? -11.824 8.855 12.701 1.00 90.00 173 GLN A N 1
ATOM 1380 C CA . GLN A 1 173 ? -12.006 10.259 13.089 1.00 90.00 173 GLN A CA 1
ATOM 1381 C C . GLN A 1 173 ? -10.681 10.968 13.410 1.00 90.00 173 GLN A C 1
ATOM 1383 O O . GLN A 1 173 ? -10.593 11.795 14.319 1.00 90.00 173 GLN A O 1
ATOM 1388 N N . LYS A 1 174 ? -9.622 10.639 12.664 1.00 92.31 174 LYS A N 1
ATOM 1389 C CA . LYS A 1 174 ? -8.320 11.275 12.829 1.00 92.31 174 LYS A CA 1
ATOM 1390 C C . LYS A 1 174 ? -8.344 12.702 12.294 1.00 92.31 174 LYS A C 1
ATOM 1392 O O . LYS A 1 174 ? -8.919 12.956 11.234 1.00 92.31 174 LYS A O 1
ATOM 1397 N N . PRO A 1 175 ? -7.684 13.643 12.987 1.00 92.31 175 PRO A N 1
ATOM 1398 C CA . PRO A 1 175 ? -7.538 14.995 12.485 1.00 92.31 175 PRO A CA 1
ATOM 1399 C C . PRO A 1 175 ? -6.738 14.993 11.178 1.00 92.31 175 PRO A C 1
ATOM 1401 O O . PRO A 1 175 ? -5.830 14.181 10.977 1.00 92.31 175 PRO A O 1
ATOM 1404 N N . ILE A 1 176 ? -7.054 15.944 10.298 1.00 90.12 176 ILE A N 1
ATOM 1405 C CA . ILE A 1 176 ? -6.514 15.998 8.931 1.00 90.12 176 ILE A CA 1
ATOM 1406 C C . ILE A 1 176 ? -4.980 16.026 8.883 1.00 90.12 176 ILE A C 1
ATOM 1408 O O . ILE A 1 176 ? -4.381 15.465 7.969 1.00 90.12 176 ILE A O 1
ATOM 1412 N N . TRP A 1 177 ? -4.331 16.619 9.890 1.00 91.19 177 TRP A N 1
ATOM 1413 C CA . TRP A 1 177 ? -2.874 16.673 9.973 1.00 91.19 177 TRP A CA 1
ATOM 1414 C C . TRP A 1 177 ? -2.252 15.289 10.220 1.00 91.19 177 TRP A C 1
ATOM 1416 O O . TRP A 1 177 ? -1.236 14.978 9.605 1.00 91.19 177 TRP A O 1
ATOM 1426 N N . ILE A 1 178 ? -2.886 14.415 11.017 1.00 91.88 178 ILE A N 1
ATOM 1427 C CA . ILE A 1 178 ? -2.431 13.025 11.212 1.00 91.88 178 ILE A CA 1
ATOM 1428 C C . ILE A 1 178 ? -2.564 12.235 9.909 1.00 91.88 178 ILE A C 1
ATOM 1430 O O . ILE A 1 178 ? -1.655 11.499 9.530 1.00 91.88 178 ILE 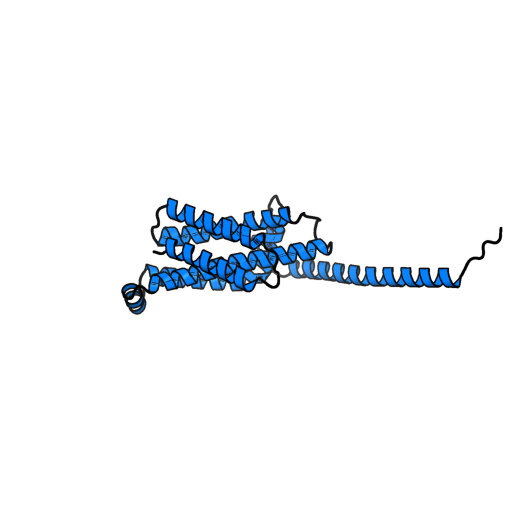A O 1
ATOM 1434 N N . ILE A 1 179 ? -3.672 12.427 9.189 1.00 92.00 179 ILE A N 1
ATOM 1435 C CA . ILE A 1 179 ? -3.893 11.801 7.880 1.00 92.00 179 ILE A CA 1
ATOM 1436 C C . ILE A 1 179 ? -2.818 12.261 6.883 1.00 92.00 179 ILE A C 1
ATOM 1438 O O . ILE A 1 179 ? -2.241 11.437 6.172 1.00 92.00 179 ILE A O 1
ATOM 1442 N N . GLY A 1 180 ? -2.505 13.561 6.870 1.00 89.88 180 GLY A N 1
ATOM 1443 C CA . GLY A 1 180 ? -1.445 14.139 6.044 1.00 89.88 180 GLY A CA 1
ATOM 1444 C C . GLY A 1 180 ? -0.063 13.564 6.362 1.00 89.88 180 GLY A C 1
ATOM 1445 O O . GLY A 1 180 ? 0.662 13.176 5.448 1.00 89.88 180 GLY A O 1
ATOM 1446 N N . ILE A 1 181 ? 0.278 13.431 7.647 1.00 92.50 181 ILE A N 1
ATOM 1447 C CA . ILE A 1 181 ? 1.527 12.796 8.091 1.00 92.50 181 ILE A CA 1
ATOM 1448 C C . ILE A 1 181 ? 1.581 11.330 7.641 1.00 92.50 181 ILE A C 1
ATOM 1450 O O . ILE A 1 181 ? 2.587 10.901 7.077 1.00 92.50 181 ILE A O 1
ATOM 1454 N N . GLY A 1 182 ? 0.496 10.572 7.826 1.00 91.75 182 GLY A N 1
ATOM 1455 C CA . GLY A 1 182 ? 0.419 9.178 7.389 1.00 91.75 182 GLY A CA 1
ATOM 1456 C C . GLY A 1 182 ? 0.643 9.026 5.883 1.00 91.75 182 GLY A C 1
ATOM 1457 O O . GLY A 1 182 ? 1.428 8.184 5.447 1.00 91.75 182 GLY A O 1
ATOM 1458 N N . LEU A 1 183 ? 0.029 9.901 5.084 1.00 92.94 183 LEU A N 1
ATOM 1459 C CA . LEU A 1 183 ? 0.214 9.926 3.635 1.00 92.94 183 LEU A CA 1
ATOM 1460 C C . LEU A 1 183 ? 1.656 10.249 3.231 1.00 92.94 183 LEU A C 1
ATOM 1462 O O . LEU A 1 183 ? 2.187 9.620 2.311 1.00 92.94 183 LEU A O 1
ATOM 1466 N N . LEU A 1 184 ? 2.286 11.223 3.893 1.00 93.00 184 LEU A N 1
ATOM 1467 C CA . LEU A 1 184 ? 3.682 11.579 3.645 1.00 93.00 184 LEU A CA 1
ATOM 1468 C C . LEU A 1 184 ? 4.595 10.383 3.913 1.00 93.00 184 LEU A C 1
ATOM 1470 O O . LEU A 1 184 ? 5.388 10.022 3.043 1.00 93.00 184 LEU A O 1
ATOM 1474 N N . PHE A 1 185 ? 4.432 9.716 5.058 1.00 94.00 185 PHE A N 1
ATOM 1475 C CA . PHE A 1 185 ? 5.218 8.527 5.377 1.00 94.00 185 PHE A CA 1
ATOM 1476 C C . PHE A 1 185 ? 5.003 7.402 4.365 1.00 94.00 185 PHE A C 1
ATOM 1478 O O . PHE A 1 185 ? 5.983 6.871 3.846 1.00 94.00 185 PHE A O 1
ATOM 1485 N N . TYR A 1 186 ? 3.759 7.074 4.001 1.00 92.62 186 TYR A N 1
ATOM 1486 C CA . TYR A 1 186 ? 3.509 6.052 2.980 1.00 92.62 186 TYR A CA 1
ATOM 1487 C C . TYR A 1 186 ? 4.091 6.419 1.612 1.00 92.62 186 TYR A C 1
ATOM 1489 O O . TYR A 1 186 ? 4.605 5.547 0.914 1.00 92.62 186 TYR A O 1
ATOM 1497 N N . SER A 1 187 ? 4.068 7.697 1.237 1.00 90.75 187 SER A N 1
ATOM 1498 C CA . SER A 1 187 ? 4.657 8.169 -0.021 1.00 90.75 187 SER A CA 1
ATOM 1499 C C . SER A 1 187 ? 6.184 8.049 -0.018 1.00 90.75 187 SER A C 1
ATOM 1501 O O . SER A 1 187 ? 6.768 7.644 -1.024 1.00 90.75 187 SER A O 1
ATOM 1503 N N . ILE A 1 188 ? 6.835 8.344 1.113 1.00 91.31 188 ILE A N 1
ATOM 1504 C CA . ILE A 1 188 ? 8.279 8.147 1.300 1.00 91.31 188 ILE A CA 1
ATOM 1505 C C . ILE A 1 188 ? 8.619 6.654 1.240 1.00 91.31 188 ILE A C 1
ATOM 1507 O O . ILE A 1 188 ? 9.532 6.263 0.514 1.00 91.31 188 ILE A O 1
ATOM 1511 N N . ILE A 1 189 ? 7.857 5.808 1.939 1.00 90.94 189 ILE A N 1
ATOM 1512 C CA . ILE A 1 189 ? 8.042 4.351 1.922 1.00 90.94 189 ILE A CA 1
ATOM 1513 C C . ILE A 1 189 ? 7.890 3.810 0.495 1.00 90.94 189 ILE A C 1
ATOM 1515 O O . ILE A 1 189 ? 8.717 3.010 0.053 1.00 90.94 189 ILE A O 1
ATOM 1519 N N . LEU A 1 190 ? 6.885 4.270 -0.258 1.00 88.94 190 LEU A N 1
ATOM 1520 C CA . LEU A 1 190 ? 6.701 3.904 -1.662 1.00 88.94 190 LEU A CA 1
ATOM 1521 C C . LEU A 1 190 ? 7.905 4.329 -2.512 1.00 88.94 190 LEU A C 1
ATOM 1523 O O . LEU A 1 190 ? 8.423 3.516 -3.276 1.00 88.94 190 LEU A O 1
ATOM 1527 N N . LEU A 1 191 ? 8.382 5.569 -2.368 1.00 88.38 191 LEU A N 1
ATOM 1528 C CA . LEU A 1 191 ? 9.538 6.073 -3.113 1.00 88.38 191 LEU A CA 1
ATOM 1529 C C . LEU A 1 191 ? 10.784 5.219 -2.863 1.00 88.38 191 LEU A C 1
ATOM 1531 O O . LEU A 1 191 ? 11.471 4.829 -3.812 1.00 88.38 191 LEU A O 1
ATOM 1535 N N . ILE A 1 192 ? 11.056 4.914 -1.595 1.00 87.62 192 ILE A N 1
ATOM 1536 C CA . ILE A 1 192 ? 12.169 4.063 -1.173 1.00 87.62 192 ILE A CA 1
ATOM 1537 C C . ILE A 1 192 ? 12.015 2.667 -1.793 1.00 87.62 192 ILE A C 1
ATOM 1539 O O . ILE A 1 192 ? 12.934 2.175 -2.449 1.00 87.62 192 ILE A O 1
ATOM 1543 N N . SER A 1 193 ? 10.827 2.071 -1.676 1.00 85.38 193 SER A N 1
ATOM 1544 C CA . SER A 1 193 ? 10.527 0.729 -2.192 1.00 85.38 193 SER A CA 1
ATOM 1545 C C . SER A 1 193 ? 10.674 0.635 -3.713 1.00 85.38 193 SER A C 1
ATOM 1547 O O . SER A 1 193 ? 11.185 -0.354 -4.234 1.00 85.38 193 SER A O 1
ATOM 1549 N N . LEU A 1 194 ? 10.270 1.675 -4.448 1.00 83.44 194 LEU A N 1
ATOM 1550 C CA . LEU A 1 194 ? 10.425 1.739 -5.902 1.00 83.44 194 LEU A CA 1
ATOM 1551 C C . LEU A 1 194 ? 11.871 2.017 -6.332 1.00 83.44 194 LEU A C 1
ATOM 1553 O O . LEU A 1 194 ? 12.264 1.613 -7.430 1.00 83.44 194 LEU A O 1
ATOM 1557 N N . SER A 1 195 ? 12.661 2.692 -5.498 1.00 81.81 195 SER A N 1
ATOM 1558 C CA . SER A 1 195 ? 14.060 3.023 -5.795 1.00 81.81 195 SER A CA 1
ATOM 1559 C C . SER A 1 195 ? 14.997 1.833 -5.599 1.00 81.81 195 SER A C 1
ATOM 1561 O O . SER A 1 195 ? 15.977 1.706 -6.336 1.00 81.81 195 SER A O 1
ATOM 1563 N N . PHE A 1 196 ? 14.669 0.927 -4.676 1.00 75.88 196 PHE A N 1
ATOM 1564 C CA . PHE A 1 196 ? 15.419 -0.307 -4.483 1.00 75.88 196 PHE A CA 1
ATOM 1565 C C . PHE A 1 196 ? 15.160 -1.319 -5.612 1.00 75.88 196 PHE A C 1
ATOM 1567 O O . PHE A 1 196 ? 14.030 -1.577 -6.033 1.00 75.88 196 PHE A O 1
ATOM 1574 N N . GLU A 1 197 ? 16.241 -1.898 -6.133 1.00 64.38 197 GLU A N 1
ATOM 1575 C CA . GLU A 1 197 ? 16.192 -3.087 -6.986 1.00 64.38 197 GLU A CA 1
ATOM 1576 C C . GLU A 1 197 ? 16.274 -4.330 -6.100 1.00 64.38 197 GLU A C 1
ATOM 1578 O O . GLU A 1 197 ? 17.038 -4.350 -5.134 1.00 64.38 197 GLU A O 1
ATOM 1583 N N . LYS A 1 198 ? 15.485 -5.365 -6.421 1.00 61.66 198 LYS A N 1
ATOM 1584 C CA . LYS A 1 198 ? 15.514 -6.659 -5.721 1.00 61.66 198 LYS A CA 1
ATOM 1585 C C . LYS A 1 198 ? 16.943 -7.228 -5.794 1.00 61.66 198 LYS A C 1
ATOM 1587 O O . LYS A 1 198 ? 17.348 -7.748 -6.828 1.00 61.66 198 LYS A O 1
ATOM 1592 N N . LYS A 1 199 ? 17.710 -7.100 -4.710 1.00 56.56 199 LYS A N 1
ATOM 1593 C CA . LYS A 1 199 ? 19.002 -7.769 -4.482 1.00 56.56 199 LYS A CA 1
ATOM 1594 C C . LYS A 1 199 ? 18.856 -8.783 -3.346 1.00 56.56 199 LYS A C 1
ATOM 1596 O O . LYS A 1 199 ? 17.897 -8.710 -2.591 1.00 56.56 199 LYS A O 1
ATOM 1601 N N . LYS A 1 200 ? 19.813 -9.710 -3.233 1.00 45.03 200 LYS A N 1
ATOM 1602 C CA . LYS A 1 200 ? 19.835 -10.828 -2.267 1.00 45.03 200 LYS A CA 1
ATOM 1603 C C . LYS A 1 200 ? 19.648 -10.419 -0.789 1.00 45.03 200 LYS A C 1
ATOM 1605 O O . LYS A 1 200 ? 19.130 -11.222 -0.030 1.00 45.03 200 LYS A O 1
ATOM 1610 N N . ASP A 1 201 ? 19.953 -9.173 -0.415 1.00 51.34 201 ASP A N 1
ATOM 1611 C CA . ASP A 1 201 ? 19.694 -8.605 0.926 1.00 51.34 201 ASP A CA 1
ATOM 1612 C C . ASP A 1 201 ? 18.244 -8.090 1.117 1.00 51.34 201 ASP A C 1
ATOM 1614 O O . ASP A 1 201 ? 17.957 -7.289 2.011 1.00 51.34 201 ASP A O 1
ATOM 1618 N N . SER A 1 202 ? 17.304 -8.505 0.255 1.00 62.22 202 SER A N 1
ATOM 1619 C CA . SER A 1 202 ? 15.946 -7.948 0.197 1.00 62.22 202 SER A CA 1
ATOM 1620 C C . SER A 1 202 ? 15.099 -8.209 1.433 1.00 62.22 202 SER A C 1
ATOM 1622 O O . SER A 1 202 ? 14.162 -7.452 1.678 1.00 62.22 202 SER A O 1
ATOM 1624 N N . ASP A 1 203 ? 15.388 -9.261 2.193 1.00 69.69 203 ASP A N 1
ATOM 1625 C CA . ASP A 1 203 ? 14.447 -9.764 3.198 1.00 69.69 203 ASP A CA 1
ATOM 1626 C C . ASP A 1 203 ? 14.488 -8.935 4.482 1.00 69.69 203 ASP A C 1
ATOM 1628 O O . ASP A 1 203 ? 13.441 -8.576 5.026 1.00 69.69 203 ASP A O 1
ATOM 1632 N N . PHE A 1 204 ? 15.681 -8.507 4.904 1.00 75.25 204 PHE A N 1
ATOM 1633 C CA . PHE A 1 204 ? 15.829 -7.568 6.017 1.00 75.25 204 PHE A CA 1
ATOM 1634 C C . PHE A 1 204 ? 15.204 -6.208 5.682 1.00 75.25 204 PHE A C 1
ATOM 1636 O O . PHE A 1 204 ? 14.433 -5.650 6.462 1.00 75.25 204 PHE A O 1
ATOM 1643 N N . PHE A 1 205 ? 15.458 -5.705 4.472 1.00 77.50 205 PHE A N 1
ATOM 1644 C CA . PHE A 1 205 ? 14.914 -4.428 4.019 1.00 77.50 205 PHE A CA 1
ATOM 1645 C C . PHE A 1 205 ? 13.382 -4.446 3.893 1.00 77.50 205 PHE A C 1
ATOM 1647 O O . PHE A 1 205 ? 12.706 -3.513 4.328 1.00 77.50 205 PHE A O 1
ATOM 1654 N N . ARG A 1 206 ? 12.816 -5.541 3.367 1.00 77.50 206 ARG A N 1
ATOM 1655 C CA . ARG A 1 206 ? 11.363 -5.779 3.321 1.00 77.50 206 ARG A CA 1
ATOM 1656 C C . ARG A 1 206 ? 10.748 -5.814 4.714 1.00 77.50 206 ARG A C 1
ATOM 1658 O O . ARG A 1 206 ? 9.675 -5.254 4.918 1.00 77.50 206 ARG A O 1
ATOM 1665 N N . THR A 1 207 ? 11.442 -6.423 5.669 1.00 83.25 207 THR A N 1
ATOM 1666 C CA . THR A 1 207 ? 10.998 -6.488 7.063 1.00 83.25 207 THR A CA 1
ATOM 1667 C C . THR A 1 207 ? 10.949 -5.093 7.691 1.00 83.25 207 THR A C 1
ATOM 1669 O O . THR A 1 207 ? 9.938 -4.730 8.288 1.00 83.25 207 THR A O 1
ATOM 1672 N N . ILE A 1 208 ? 11.980 -4.265 7.482 1.00 86.25 208 ILE A N 1
ATOM 1673 C CA . ILE A 1 208 ? 11.996 -2.867 7.949 1.00 86.25 208 ILE A CA 1
ATOM 1674 C C . ILE A 1 208 ? 10.841 -2.067 7.343 1.00 86.25 208 ILE A C 1
ATOM 1676 O O . ILE A 1 208 ? 10.137 -1.365 8.067 1.00 86.25 208 ILE A O 1
ATOM 1680 N N . ILE A 1 209 ? 10.623 -2.188 6.029 1.00 87.44 209 ILE A N 1
ATOM 1681 C CA . ILE A 1 209 ? 9.504 -1.524 5.350 1.00 87.44 209 ILE A CA 1
ATOM 1682 C C . ILE A 1 209 ? 8.175 -1.952 5.975 1.00 87.44 209 ILE A C 1
ATOM 1684 O O . ILE A 1 209 ? 7.349 -1.097 6.284 1.00 87.44 209 ILE A O 1
ATOM 1688 N N . TYR A 1 210 ? 7.980 -3.247 6.221 1.00 88.19 210 TYR A N 1
ATOM 1689 C CA . TYR A 1 210 ? 6.755 -3.751 6.833 1.00 88.19 210 TYR A CA 1
ATOM 1690 C C . TYR A 1 210 ? 6.522 -3.170 8.235 1.00 88.19 210 TYR A C 1
ATOM 1692 O O . TYR A 1 210 ? 5.426 -2.688 8.523 1.00 88.19 210 TYR A O 1
ATOM 1700 N N . PHE A 1 211 ? 7.552 -3.135 9.086 1.00 89.81 211 PHE A N 1
ATOM 1701 C CA . PHE A 1 211 ? 7.452 -2.520 10.414 1.00 89.81 211 PHE A CA 1
ATOM 1702 C C . PHE A 1 211 ? 7.184 -1.013 10.349 1.00 89.81 211 PHE A C 1
ATOM 1704 O O . PHE A 1 211 ? 6.393 -0.501 11.142 1.00 89.81 211 PHE A O 1
ATOM 1711 N N . ALA A 1 212 ? 7.777 -0.303 9.385 1.00 91.69 212 ALA A N 1
ATOM 1712 C CA . ALA A 1 212 ? 7.507 1.116 9.171 1.00 91.69 212 ALA A CA 1
ATOM 1713 C C . ALA A 1 212 ? 6.044 1.354 8.760 1.00 91.69 212 ALA A C 1
ATOM 1715 O O . ALA A 1 212 ? 5.369 2.208 9.333 1.00 91.69 212 ALA A O 1
ATOM 1716 N N . ILE A 1 213 ? 5.524 0.558 7.819 1.00 92.19 213 ILE A N 1
ATOM 1717 C CA . ILE A 1 213 ? 4.118 0.615 7.396 1.00 92.19 213 ILE A CA 1
ATOM 1718 C C . ILE A 1 213 ? 3.193 0.306 8.582 1.00 92.19 213 ILE A C 1
ATOM 1720 O O . ILE A 1 213 ? 2.190 0.997 8.771 1.00 92.19 213 ILE A O 1
ATOM 1724 N N . PHE A 1 214 ? 3.528 -0.699 9.394 1.00 93.50 214 PHE A N 1
ATOM 1725 C CA . PHE A 1 214 ? 2.771 -1.045 10.594 1.00 93.50 214 PHE A CA 1
ATOM 1726 C C . PHE A 1 214 ? 2.738 0.100 11.608 1.00 93.50 214 PHE A C 1
ATOM 1728 O O . PHE A 1 214 ? 1.659 0.443 12.085 1.00 93.50 214 PHE A O 1
ATOM 1735 N N . GLY A 1 215 ? 3.874 0.743 11.890 1.00 92.12 215 GLY A N 1
ATOM 1736 C CA . GLY A 1 215 ? 3.931 1.890 12.798 1.00 92.12 215 GLY A CA 1
ATOM 1737 C C . GLY A 1 215 ? 3.042 3.050 12.340 1.00 92.12 215 GLY A C 1
ATOM 1738 O O . GLY A 1 215 ? 2.281 3.602 13.136 1.00 92.12 215 GLY A O 1
ATOM 1739 N N . VAL A 1 216 ? 3.066 3.368 11.041 1.00 92.56 216 VAL A N 1
ATOM 1740 C CA . VAL A 1 216 ? 2.201 4.405 10.450 1.00 92.56 216 VAL A CA 1
ATOM 1741 C C . VAL A 1 216 ? 0.724 4.001 10.514 1.00 92.56 216 VAL A C 1
ATOM 1743 O O . VAL A 1 216 ? -0.123 4.816 10.880 1.00 92.56 216 VAL A O 1
ATOM 1746 N N . SER A 1 217 ? 0.407 2.738 10.214 1.00 93.00 217 SER A N 1
ATOM 1747 C CA . SER A 1 217 ? -0.957 2.193 10.306 1.00 93.00 217 SER A CA 1
ATOM 1748 C C . SER A 1 217 ? -1.493 2.276 11.733 1.00 93.00 217 SER A C 1
ATOM 1750 O O . SER A 1 217 ? -2.614 2.719 11.965 1.00 93.00 217 SER A O 1
ATOM 1752 N N . TYR A 1 218 ? -0.668 1.903 12.709 1.00 92.94 218 TYR A N 1
ATOM 1753 C CA . TYR A 1 218 ? -1.027 1.927 14.119 1.00 92.94 218 TYR A CA 1
ATOM 1754 C C . TYR A 1 218 ? -1.334 3.345 14.605 1.00 92.94 218 TYR A C 1
ATOM 1756 O O . TYR A 1 218 ? -2.331 3.546 15.295 1.00 92.94 218 TYR A O 1
ATOM 1764 N N . LEU A 1 219 ? -0.547 4.336 14.177 1.00 90.94 219 LEU A N 1
ATOM 1765 C CA . LEU A 1 219 ? -0.779 5.749 14.490 1.00 90.94 219 LEU A CA 1
ATOM 1766 C C . LEU A 1 219 ? -2.080 6.291 13.867 1.00 90.94 219 LEU A C 1
ATOM 1768 O O . LEU A 1 219 ? -2.741 7.144 14.454 1.00 90.94 219 LEU A O 1
ATOM 1772 N N . LEU A 1 220 ? -2.479 5.789 12.694 1.00 88.44 220 LEU A N 1
ATOM 1773 C CA . LEU A 1 220 ? -3.750 6.157 12.058 1.00 88.44 220 LEU A CA 1
ATOM 1774 C C . LEU A 1 220 ? -4.973 5.524 12.735 1.00 88.44 220 LEU A C 1
ATOM 1776 O O . LEU A 1 220 ? -6.073 6.057 12.607 1.00 88.44 220 LEU A O 1
ATOM 1780 N N . ILE A 1 221 ? -4.805 4.406 13.439 1.00 89.06 221 ILE A N 1
ATOM 1781 C CA . ILE A 1 221 ? -5.913 3.658 14.050 1.00 89.06 221 ILE A CA 1
ATOM 1782 C C . ILE A 1 221 ? -6.086 3.997 15.533 1.00 89.06 221 ILE A C 1
ATOM 1784 O O . ILE A 1 221 ? -7.223 4.120 15.989 1.00 89.06 221 ILE A O 1
ATOM 1788 N N . LYS A 1 222 ? -4.986 4.151 16.279 1.00 86.25 222 LYS A N 1
ATOM 1789 C CA . LYS A 1 222 ? -4.991 4.492 17.709 1.00 86.25 222 LYS A CA 1
ATOM 1790 C C . LYS A 1 222 ? -5.266 5.965 17.912 1.00 86.25 222 LYS A C 1
ATOM 1792 O O . LYS A 1 222 ? -6.314 6.306 18.495 1.00 86.25 222 LYS A O 1
#

Foldseek 3Di:
DDPPDDPVVVVVVVVVVVVVVVVVVVVVVVLVVVVVVVVVVVVPDPPVVLVPDDDPDVLLSVLVVVLCPPCVVVLVVLVVVLVVLLCCLLVVPDPVSVVCVVVVNSLLVNLLSLLVSLLVLLVSLLVSLVVVVVCLVVVSDDNDDSVVSLVSSLVVSLVVLLVSLCVLLVSLVHDVVLSVVLSVQSSVLSSVSNVDDDDPVVPVVSVVSSVSSSVSSSSSND

Secondary structure (DSSP, 8-state):
------HHHHHHHHHHHHHHHHHHHHHHHHHHHHHHHHHHHTTS---HHHHT---S-HHHHHHHHHHHHHSHHHHHHHHHHHHHHHHHHHHT-SHHHHHHHHTT-HHHHHHHHHHHHHHHHHHHHHHHHHHHHHHHHTTSS----HHHHHHHHHHHHHHHHHHHHHHHHHHTT--HHHHHHHHHHHHHHHHHHHHS---TTHHHHHHHHHHHHHHHHHHHH-

Organism: NCBI:txid932217